Protein AF-A0A8S3WYG0-F1 (afdb_monomer)

Sequence (262 aa):
MPRSKDKVIRPKPSEQNVKSAIKMVIEKRLSIRKAAEEFHVSKSLIGRYVKLNKEKENVEVVYHPLNAVKRVFSDEEEEQLVEYCLKASKLHYGICKDDFLKLAFEYAVILKKTYPSAWDTNKKAGIWPFNDNIFGEDEFLSSYVTDRPYVDANTVTHTRLDMAEIQPNIALPGPSQYANIEQQYDNNQVAIESPAPSISTGTIYTDKNIVMSPEAIRPFPKAPPRKNNTTRNRKGKTRVLTYTPKKEELELLAAKKEKRSK

Structure (mmCIF, N/CA/C/O backbone):
data_AF-A0A8S3WYG0-F1
#
_entry.id   AF-A0A8S3WYG0-F1
#
loop_
_atom_site.group_PDB
_atom_site.id
_atom_site.type_symbol
_atom_site.label_atom_id
_atom_site.label_alt_id
_atom_site.label_comp_id
_atom_site.label_asym_id
_atom_site.label_entity_id
_atom_site.label_seq_id
_atom_site.pdbx_PDB_ins_code
_atom_site.Cartn_x
_atom_site.Cartn_y
_atom_site.Cartn_z
_atom_site.occupancy
_atom_site.B_iso_or_equiv
_atom_site.auth_seq_id
_atom_site.auth_comp_id
_atom_site.auth_asym_id
_atom_site.auth_atom_id
_atom_site.pdbx_PDB_model_num
ATOM 1 N N . MET A 1 1 ? -5.153 -21.551 7.963 1.00 57.41 1 MET A N 1
ATOM 2 C CA . MET A 1 1 ? -6.186 -22.321 8.697 1.00 57.41 1 MET A CA 1
ATOM 3 C C . MET A 1 1 ? -6.964 -21.388 9.625 1.00 57.41 1 MET A C 1
ATOM 5 O O . MET A 1 1 ? -6.321 -20.570 10.279 1.00 57.41 1 MET A O 1
ATOM 9 N N . PRO A 1 2 ? -8.308 -21.451 9.675 1.00 71.62 2 PRO A N 1
ATOM 10 C CA . PRO A 1 2 ? -9.109 -20.643 10.598 1.00 71.62 2 PRO A CA 1
ATOM 11 C C . PRO A 1 2 ? -8.824 -21.044 12.051 1.00 71.62 2 PRO A C 1
ATOM 13 O O . PRO A 1 2 ? -8.773 -22.227 12.368 1.00 71.62 2 PRO A O 1
ATOM 16 N N . ARG A 1 3 ? -8.653 -20.062 12.943 1.00 75.88 3 ARG A N 1
ATOM 17 C CA . ARG A 1 3 ? -8.355 -20.296 14.372 1.00 75.88 3 ARG A CA 1
ATOM 18 C C . ARG A 1 3 ? -9.563 -20.820 15.171 1.00 75.88 3 ARG A C 1
ATOM 20 O O . ARG A 1 3 ? -9.395 -21.263 16.301 1.00 75.88 3 ARG A O 1
ATOM 27 N N . SER A 1 4 ? -10.775 -20.726 14.616 1.00 82.56 4 SER A N 1
ATOM 28 C CA . SER A 1 4 ? -12.006 -21.201 15.260 1.00 82.56 4 SER A CA 1
ATOM 29 C C . SER A 1 4 ? -12.099 -22.725 15.223 1.00 82.56 4 SER A C 1
ATOM 31 O O . SER A 1 4 ? -11.802 -23.325 14.191 1.00 82.56 4 SER A O 1
ATOM 33 N N . LYS A 1 5 ? -12.589 -23.335 16.311 1.00 86.19 5 LYS A N 1
ATOM 34 C CA . LYS A 1 5 ? -12.881 -24.777 16.386 1.00 86.19 5 LYS A CA 1
ATOM 35 C C . LYS A 1 5 ? -13.843 -25.212 15.275 1.00 86.19 5 LYS A C 1
ATOM 37 O O . LYS A 1 5 ? -13.635 -26.247 14.654 1.00 86.19 5 LYS A O 1
ATOM 42 N N . ASP A 1 6 ? -14.798 -24.346 14.953 1.00 88.38 6 ASP A N 1
ATOM 43 C CA . ASP A 1 6 ? -15.823 -24.584 13.931 1.00 88.38 6 ASP A CA 1
ATOM 44 C C . ASP A 1 6 ? -15.341 -24.241 12.511 1.00 88.38 6 ASP A C 1
ATOM 46 O O . ASP A 1 6 ? -16.134 -24.164 11.581 1.00 88.38 6 ASP A O 1
ATOM 50 N N . LYS A 1 7 ? -14.044 -23.940 12.336 1.00 84.00 7 LYS A N 1
ATOM 51 C CA . LYS A 1 7 ? -13.426 -23.480 11.077 1.00 84.00 7 LYS A CA 1
ATOM 52 C C . LYS A 1 7 ? -14.108 -22.263 10.424 1.00 84.00 7 LYS A C 1
ATOM 54 O O . LYS A 1 7 ? -13.791 -21.917 9.291 1.00 84.00 7 LYS A O 1
ATOM 59 N N . VAL A 1 8 ? -14.976 -21.558 11.151 1.00 83.19 8 VAL A N 1
ATOM 60 C CA . VAL A 1 8 ? -15.660 -20.355 10.664 1.00 83.19 8 VAL A CA 1
ATOM 61 C C . VAL A 1 8 ? -14.655 -19.229 10.425 1.00 83.19 8 VAL A C 1
ATOM 63 O O . VAL A 1 8 ? -13.904 -18.834 11.327 1.00 83.19 8 VAL A O 1
ATOM 66 N N . ILE A 1 9 ? -14.677 -18.685 9.210 1.00 80.00 9 ILE A N 1
ATOM 67 C CA . ILE A 1 9 ? -13.952 -17.473 8.832 1.00 80.00 9 ILE A CA 1
ATOM 68 C C . ILE A 1 9 ? -14.871 -16.290 9.128 1.00 80.00 9 ILE A C 1
ATOM 70 O O . ILE A 1 9 ? -15.980 -16.205 8.609 1.00 80.00 9 ILE A O 1
ATOM 74 N N . ARG A 1 10 ? -14.432 -15.381 10.002 1.00 77.75 10 ARG A N 1
ATOM 75 C CA . ARG A 1 10 ? -15.202 -14.167 10.302 1.00 77.75 10 ARG A CA 1
ATOM 76 C C . ARG A 1 10 ? -15.057 -13.200 9.121 1.00 77.75 10 ARG A C 1
ATOM 78 O O . ARG A 1 10 ? -13.914 -12.960 8.723 1.00 77.75 10 ARG A O 1
ATOM 85 N N . PRO A 1 11 ? -16.152 -12.636 8.583 1.00 81.06 11 PRO A N 1
ATOM 86 C CA . PRO A 1 11 ? -16.056 -11.662 7.504 1.00 81.06 11 PRO A CA 1
ATOM 87 C C . PRO A 1 11 ? -15.317 -10.405 7.977 1.00 81.06 11 PRO A C 1
ATOM 89 O O . PRO A 1 11 ? -15.329 -10.061 9.165 1.00 81.06 11 PRO A O 1
ATOM 92 N N . LYS A 1 12 ? -14.664 -9.710 7.041 1.00 80.81 12 LYS A N 1
ATOM 93 C CA . LYS A 1 12 ? -14.049 -8.409 7.321 1.00 80.81 12 LYS A CA 1
ATOM 94 C C . LYS A 1 12 ? -15.169 -7.401 7.639 1.00 80.81 12 LYS A C 1
ATOM 96 O O . LYS A 1 12 ? -16.146 -7.347 6.897 1.00 80.81 12 LYS A O 1
ATOM 101 N N . PRO A 1 13 ? -15.059 -6.611 8.719 1.00 84.81 13 PRO A N 1
ATOM 102 C CA . PRO A 1 13 ? -16.078 -5.622 9.052 1.00 84.81 13 PRO A CA 1
ATOM 103 C C . PRO A 1 13 ? -16.106 -4.492 8.012 1.00 84.81 13 PRO A C 1
ATOM 105 O O . PRO A 1 13 ? -15.050 -4.034 7.572 1.00 84.81 13 PRO A O 1
ATOM 108 N N . SER A 1 14 ? -17.309 -4.035 7.649 1.00 88.81 14 SER A N 1
ATOM 109 C CA . SER A 1 14 ? -17.503 -2.876 6.766 1.00 88.81 14 SER A CA 1
ATOM 110 C C . SER A 1 14 ? -16.978 -1.600 7.426 1.00 88.81 14 SER A C 1
ATOM 112 O O . SER A 1 14 ? -17.308 -1.310 8.578 1.00 88.81 14 SER A O 1
ATOM 114 N N . GLU A 1 15 ? -16.178 -0.819 6.697 1.00 88.19 15 GLU A N 1
ATOM 115 C CA . GLU A 1 15 ? -15.571 0.413 7.216 1.00 88.19 15 GLU A CA 1
ATOM 116 C C . GLU A 1 15 ? -16.628 1.448 7.615 1.00 88.19 15 GLU A C 1
ATOM 118 O O . GLU A 1 15 ? -16.495 2.103 8.649 1.00 88.19 15 GLU A O 1
ATOM 123 N N . GLN A 1 16 ? -17.712 1.544 6.839 1.00 90.25 16 GLN A N 1
ATOM 124 C CA . GLN A 1 16 ? -18.836 2.440 7.116 1.00 90.25 16 GLN A CA 1
ATOM 125 C C . GLN A 1 16 ? -19.547 2.045 8.415 1.00 90.25 16 GLN A C 1
ATOM 127 O O . GLN A 1 16 ? -19.732 2.886 9.293 1.00 90.25 16 GLN A O 1
ATOM 132 N N . ASN A 1 17 ? -19.863 0.756 8.588 1.00 92.00 17 ASN A N 1
ATOM 133 C CA . ASN A 1 17 ? -20.518 0.252 9.800 1.00 92.00 17 ASN A CA 1
ATOM 134 C C . ASN A 1 17 ? -19.653 0.484 11.040 1.00 92.00 17 ASN A C 1
ATOM 136 O O . ASN A 1 17 ? -20.160 0.857 12.095 1.00 92.00 17 ASN A O 1
ATOM 140 N N . VAL A 1 18 ? -18.336 0.306 10.912 1.00 91.56 18 VAL A N 1
ATOM 141 C CA . VAL A 1 18 ? -17.385 0.564 11.996 1.00 91.56 18 VAL A CA 1
ATOM 142 C C . VAL A 1 18 ? -17.375 2.045 12.379 1.00 91.56 18 VAL A C 1
ATOM 144 O O . VAL A 1 18 ? -17.521 2.359 13.562 1.00 91.56 18 VAL A O 1
ATOM 147 N N . LYS A 1 19 ? -17.231 2.953 11.402 1.00 91.62 19 LYS A N 1
ATOM 148 C CA . LYS A 1 19 ? -17.223 4.407 11.638 1.00 91.62 19 LYS A CA 1
ATOM 149 C C . LYS A 1 19 ? -18.529 4.875 12.289 1.00 91.62 19 LYS A C 1
ATOM 151 O O . LYS A 1 19 ? -18.480 5.579 13.297 1.00 91.62 19 LYS A O 1
ATOM 156 N N . SER A 1 20 ? -19.674 4.422 11.777 1.00 91.94 20 SER A N 1
ATOM 157 C CA . SER A 1 20 ? -21.003 4.730 12.323 1.00 91.94 20 SER A CA 1
ATOM 158 C C . SER A 1 20 ? -21.175 4.215 13.753 1.00 91.94 20 SER A C 1
ATOM 160 O O . SER A 1 20 ? -21.590 4.973 14.629 1.00 91.94 20 SER A O 1
ATOM 162 N N . ALA A 1 21 ? -20.781 2.968 14.032 1.00 92.44 21 ALA A N 1
ATOM 163 C CA . ALA A 1 21 ? -20.869 2.388 15.371 1.00 92.44 21 ALA A CA 1
ATOM 164 C C . ALA A 1 21 ? -20.027 3.162 16.397 1.00 92.44 21 ALA A C 1
ATOM 166 O O . ALA A 1 21 ? -20.490 3.443 17.501 1.00 92.44 21 ALA A O 1
ATOM 167 N N . ILE A 1 22 ? -18.794 3.532 16.038 1.00 91.44 22 ILE A N 1
ATOM 168 C CA . ILE A 1 22 ? -17.911 4.318 16.909 1.00 91.44 22 ILE A CA 1
ATOM 169 C C . ILE A 1 22 ? -18.503 5.710 17.150 1.00 91.44 22 ILE A C 1
ATOM 171 O O . ILE A 1 22 ? -18.551 6.143 18.300 1.00 91.44 22 ILE A O 1
ATOM 175 N N . LYS A 1 23 ? -18.995 6.380 16.099 1.00 91.19 23 LYS A N 1
ATOM 176 C CA . LYS A 1 23 ? -19.632 7.700 16.196 1.00 91.19 23 LYS A CA 1
ATOM 177 C C . LYS A 1 23 ? -20.810 7.681 17.174 1.00 91.19 23 LYS A C 1
ATOM 179 O O . LYS A 1 23 ? -20.827 8.462 18.120 1.00 91.19 23 LYS A O 1
ATOM 184 N N . MET A 1 24 ? -21.722 6.719 17.030 1.00 91.38 24 MET A N 1
ATOM 185 C CA . MET A 1 24 ? -22.892 6.569 17.909 1.00 91.38 24 MET A CA 1
ATOM 186 C C . MET A 1 24 ? -22.526 6.299 19.378 1.00 91.38 24 MET A C 1
ATOM 188 O O . MET A 1 24 ? -23.254 6.703 20.288 1.00 91.38 24 MET A O 1
ATOM 192 N N . VAL A 1 25 ? -21.403 5.616 19.626 1.00 91.69 25 VAL A N 1
ATOM 193 C CA . VAL A 1 25 ? -20.901 5.353 20.983 1.00 91.69 25 VAL A CA 1
ATOM 194 C C . VAL A 1 25 ? -20.207 6.581 21.581 1.00 91.69 25 VAL A C 1
ATOM 196 O O . VAL A 1 25 ? -20.384 6.849 22.769 1.00 91.69 25 VAL A O 1
ATOM 199 N N . ILE A 1 26 ? -19.442 7.340 20.788 1.00 88.50 26 ILE A N 1
ATOM 200 C CA . ILE A 1 26 ? -18.797 8.591 21.229 1.00 88.50 26 ILE A CA 1
ATOM 201 C C . ILE A 1 26 ? -19.854 9.647 21.569 1.00 88.50 26 ILE A C 1
ATOM 203 O O . ILE A 1 26 ? -19.776 10.260 22.631 1.00 88.50 26 ILE A O 1
ATOM 207 N N . GLU A 1 27 ? -20.896 9.772 20.743 1.00 87.25 27 GLU A N 1
ATOM 208 C CA . GLU A 1 27 ? -22.067 10.626 20.994 1.00 87.25 27 GLU A CA 1
ATOM 209 C C . GLU A 1 27 ? -22.932 10.150 22.183 1.00 87.25 27 GLU A C 1
ATOM 211 O O . GLU A 1 27 ? -23.972 10.736 22.471 1.00 87.25 27 GLU A O 1
ATOM 216 N N . LYS A 1 28 ? -22.527 9.077 22.883 1.00 83.06 28 LYS A N 1
ATOM 217 C CA . LYS A 1 28 ? -23.218 8.458 24.029 1.00 83.06 28 LYS A CA 1
ATOM 218 C C . LYS A 1 28 ? -24.667 8.027 23.743 1.00 83.06 28 LYS A C 1
ATOM 220 O O . LYS A 1 28 ? -25.426 7.799 24.683 1.00 83.06 28 LYS A O 1
ATOM 225 N N . ARG A 1 29 ? -25.049 7.848 22.471 1.00 84.81 29 ARG A N 1
ATOM 226 C CA . ARG A 1 29 ? -26.395 7.387 22.075 1.00 84.81 29 ARG A CA 1
ATOM 227 C C . ARG A 1 29 ? -26.599 5.893 22.317 1.00 84.81 29 ARG A C 1
ATOM 229 O O . ARG A 1 29 ? -27.697 5.463 22.658 1.00 84.81 29 ARG A O 1
ATOM 236 N N . LEU A 1 30 ? -25.547 5.094 22.131 1.00 88.38 30 LEU A N 1
ATOM 237 C CA . LEU A 1 30 ? -25.583 3.636 22.266 1.00 88.38 30 LEU A CA 1
ATOM 238 C C . LEU A 1 30 ? -24.461 3.130 23.176 1.00 88.38 30 LEU A C 1
ATOM 240 O O . LEU A 1 30 ? -23.362 3.684 23.218 1.00 88.38 30 LEU A O 1
ATOM 244 N N . SER A 1 31 ? -24.717 2.023 23.879 1.00 94.25 31 SER A N 1
ATOM 245 C CA . SER A 1 31 ? -23.659 1.287 24.577 1.00 94.25 31 SER A CA 1
ATOM 246 C C . SER A 1 31 ? -22.796 0.516 23.572 1.00 94.25 31 SER A C 1
ATOM 248 O O . SER A 1 31 ? -23.277 0.113 22.514 1.00 94.25 31 SER A O 1
ATOM 250 N N . ILE A 1 32 ? -21.535 0.227 23.921 1.00 93.94 32 ILE A N 1
ATOM 251 C CA . ILE A 1 32 ? -20.613 -0.534 23.048 1.00 93.94 32 ILE A CA 1
ATOM 252 C C . ILE A 1 32 ? -21.220 -1.884 22.623 1.00 93.94 32 ILE A C 1
ATOM 25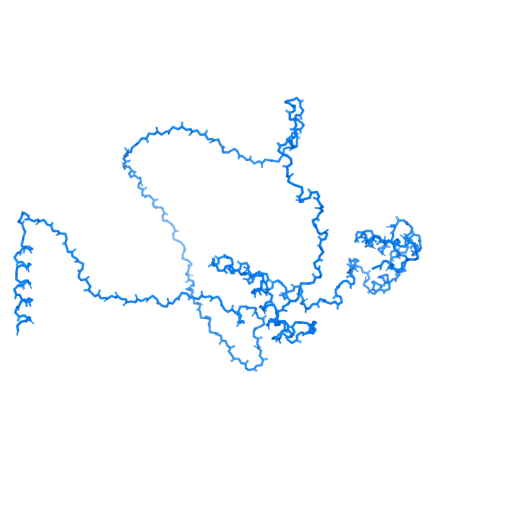4 O O . ILE A 1 32 ? -20.989 -2.341 21.509 1.00 93.94 32 ILE A O 1
ATOM 258 N N . ARG A 1 33 ? -21.987 -2.539 23.509 1.00 94.19 33 ARG A N 1
ATOM 259 C CA . ARG A 1 33 ? -22.639 -3.825 23.208 1.00 94.19 33 ARG A CA 1
ATOM 260 C C . ARG A 1 33 ? -23.812 -3.647 22.245 1.00 94.19 33 ARG A C 1
ATOM 262 O O . ARG A 1 33 ? -23.880 -4.373 21.265 1.00 94.19 33 ARG A O 1
ATOM 269 N N . LYS A 1 34 ? -24.659 -2.640 22.479 1.00 95.44 34 LYS A N 1
ATOM 270 C CA . LYS A 1 34 ? -25.816 -2.357 21.622 1.00 95.44 34 LYS A CA 1
ATOM 271 C C . LYS A 1 34 ? -25.386 -1.941 20.211 1.00 95.44 34 LYS A C 1
ATOM 273 O O . LYS A 1 34 ? -25.895 -2.470 19.237 1.00 95.44 34 LYS A O 1
ATOM 278 N N . ALA A 1 35 ? -24.361 -1.095 20.104 1.00 94.44 35 ALA A N 1
ATOM 279 C CA . ALA A 1 35 ? -23.774 -0.734 18.814 1.00 94.44 35 ALA A CA 1
ATOM 280 C C . ALA A 1 35 ? -23.125 -1.937 18.098 1.00 94.44 35 ALA A C 1
ATOM 282 O O . ALA A 1 35 ? -23.162 -2.026 16.876 1.00 94.44 35 ALA A O 1
ATOM 283 N N . ALA A 1 36 ? -22.533 -2.882 18.837 1.00 95.12 36 ALA A N 1
ATOM 284 C CA . ALA A 1 36 ? -21.969 -4.095 18.242 1.00 95.12 36 ALA A CA 1
ATOM 285 C C . ALA A 1 36 ? -23.044 -4.985 17.595 1.00 95.12 36 ALA A C 1
ATOM 287 O O . ALA A 1 36 ? -22.807 -5.554 16.530 1.00 95.12 36 ALA A O 1
ATOM 288 N N . GLU A 1 37 ? -24.209 -5.088 18.234 1.00 94.50 37 GLU A N 1
ATOM 289 C CA . GLU A 1 37 ? -25.359 -5.837 17.725 1.00 94.50 37 GLU A CA 1
ATOM 290 C C . GLU A 1 37 ? -25.985 -5.145 16.510 1.00 94.50 37 GLU A C 1
ATOM 292 O O . GLU A 1 37 ? -26.172 -5.789 15.484 1.00 94.50 37 GLU A O 1
ATOM 297 N N . GLU A 1 38 ? -26.221 -3.834 16.597 1.00 94.56 38 GLU A N 1
ATOM 298 C CA . GLU A 1 38 ? -26.921 -3.046 15.572 1.00 94.56 38 GLU A CA 1
ATOM 299 C C . GLU A 1 38 ? -26.119 -2.891 14.271 1.00 94.56 38 GLU A C 1
ATOM 301 O O . GLU A 1 38 ? -26.672 -2.987 13.181 1.00 94.56 38 GLU A O 1
ATOM 306 N N . PHE A 1 39 ? -24.798 -2.710 14.368 1.00 92.88 39 PHE A N 1
ATOM 307 C CA . PHE A 1 39 ? -23.926 -2.545 13.198 1.00 92.88 39 PHE A CA 1
ATOM 308 C C . PHE A 1 39 ? -23.225 -3.844 12.763 1.00 92.88 39 PHE A C 1
ATOM 310 O O . PHE A 1 39 ? -22.441 -3.828 11.809 1.00 92.88 39 PHE A O 1
ATOM 317 N N . HIS A 1 40 ? -23.475 -4.961 13.459 1.00 90.81 40 HIS A N 1
ATOM 318 C CA . HIS A 1 40 ? -22.820 -6.261 13.252 1.00 90.81 40 HIS A CA 1
ATOM 319 C C . HIS A 1 40 ? -21.281 -6.194 13.254 1.00 90.81 40 HIS A C 1
ATOM 321 O O . HIS A 1 40 ? -20.590 -6.876 12.494 1.00 90.81 40 HIS A O 1
ATOM 327 N N . VAL A 1 41 ? -20.715 -5.369 14.138 1.00 91.12 41 VAL A N 1
ATOM 328 C CA . VAL A 1 41 ? -19.265 -5.198 14.305 1.00 91.12 41 VAL A CA 1
ATOM 329 C C . VAL A 1 41 ? -18.845 -5.754 1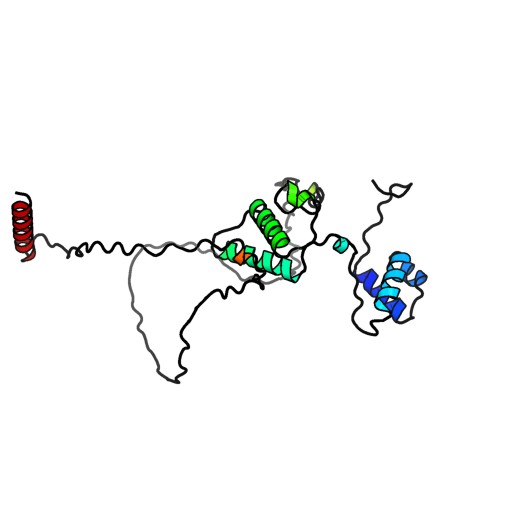5.659 1.00 91.12 41 VAL A C 1
ATOM 331 O O . VAL A 1 41 ? -19.519 -5.573 16.666 1.00 91.12 41 VAL A O 1
ATOM 334 N N . SER A 1 42 ? -17.685 -6.412 15.728 1.00 90.31 42 SER A N 1
ATOM 335 C CA . SER A 1 42 ? -17.216 -6.969 17.000 1.00 90.31 42 SER A CA 1
ATOM 336 C C . SER A 1 42 ? -17.063 -5.889 18.087 1.00 90.31 42 SER A C 1
ATOM 338 O O . SER A 1 42 ? -16.388 -4.874 17.892 1.00 90.31 42 SER A O 1
ATOM 340 N N . LYS A 1 43 ? -17.615 -6.159 19.275 1.00 93.31 43 LYS A N 1
ATOM 341 C CA . LYS A 1 43 ? -17.516 -5.306 20.473 1.00 93.31 43 LYS A CA 1
ATOM 342 C C . LYS A 1 43 ? -16.077 -4.865 20.774 1.00 93.31 43 LYS A C 1
ATOM 344 O O . LYS A 1 43 ? -15.840 -3.712 21.129 1.00 93.31 43 LYS A O 1
ATOM 349 N N . SER A 1 44 ? -15.115 -5.781 20.638 1.00 91.88 44 SER A N 1
ATOM 350 C CA . SER A 1 44 ? -13.696 -5.519 20.912 1.00 91.88 44 SER A CA 1
ATOM 351 C C . SER A 1 44 ? -13.100 -4.481 19.961 1.00 91.88 44 SER A C 1
ATOM 353 O O . SER A 1 44 ? -12.292 -3.657 20.386 1.00 91.88 44 SER A O 1
ATOM 355 N N . LEU A 1 45 ? -13.517 -4.494 18.691 1.00 89.94 45 LEU A N 1
ATOM 356 C CA . LEU A 1 45 ? -13.074 -3.519 17.700 1.00 89.94 45 LEU A CA 1
ATOM 357 C C . LEU A 1 45 ? -13.623 -2.131 18.035 1.00 89.94 45 LEU A C 1
ATOM 359 O O . LEU A 1 45 ? -12.837 -1.196 18.157 1.00 89.94 45 LEU A O 1
ATOM 363 N N . ILE A 1 46 ? -14.931 -2.009 18.282 1.00 91.81 46 ILE A N 1
ATOM 364 C CA . ILE A 1 46 ? -15.554 -0.729 18.661 1.00 91.81 46 ILE A CA 1
ATOM 365 C C . ILE A 1 46 ? -14.882 -0.166 19.919 1.00 91.81 46 ILE A C 1
ATOM 367 O O . ILE A 1 46 ? -14.430 0.973 19.915 1.00 91.81 46 ILE A O 1
ATOM 371 N N . GLY A 1 47 ? -14.725 -0.975 20.973 1.00 91.69 47 GLY A N 1
ATOM 372 C CA . GLY A 1 47 ? -14.097 -0.533 22.223 1.00 91.69 47 GLY A CA 1
ATOM 373 C C . GLY A 1 47 ? -12.661 -0.029 22.045 1.00 91.69 47 GLY A C 1
ATOM 374 O O . GLY A 1 47 ? -12.278 0.970 22.654 1.00 91.69 47 GLY A O 1
ATOM 375 N N . ARG A 1 48 ? -11.875 -0.670 21.169 1.00 89.50 48 ARG A N 1
ATOM 376 C CA . ARG A 1 48 ? -10.519 -0.219 20.834 1.00 89.50 48 ARG A CA 1
ATOM 377 C C . ARG A 1 48 ? -10.526 1.162 20.176 1.00 89.50 48 ARG A C 1
ATOM 379 O O . ARG A 1 48 ? -9.777 2.030 20.615 1.00 89.50 48 ARG A O 1
ATOM 386 N N . TYR A 1 49 ? -11.340 1.370 19.140 1.00 89.06 49 TYR A N 1
ATOM 387 C CA . TYR A 1 49 ? -11.348 2.641 18.405 1.00 89.06 49 TYR A CA 1
ATOM 388 C C . TYR A 1 49 ? -12.058 3.765 19.154 1.00 89.06 49 TYR A C 1
ATOM 390 O O . TYR A 1 49 ? -11.647 4.910 19.015 1.00 89.06 49 TYR A O 1
ATOM 398 N N . VAL A 1 50 ? -13.047 3.461 19.994 1.00 90.25 50 VAL A N 1
ATOM 399 C CA . VAL A 1 50 ? -13.632 4.444 20.915 1.00 90.25 50 VAL A CA 1
ATOM 400 C C . VAL A 1 50 ? -12.565 4.952 21.881 1.00 90.25 50 VAL A C 1
ATOM 402 O O . VAL A 1 50 ? -12.479 6.152 22.091 1.00 90.25 50 VAL A O 1
ATOM 405 N N . LYS A 1 51 ? -11.698 4.076 22.414 1.00 88.94 51 LYS A N 1
ATOM 406 C CA . LYS A 1 51 ? -10.570 4.500 23.260 1.00 88.94 51 LYS A CA 1
ATOM 407 C C . LYS A 1 51 ? -9.583 5.398 22.502 1.00 88.94 51 LYS A C 1
ATOM 409 O O . LYS A 1 51 ? -9.148 6.393 23.060 1.00 88.94 51 LYS A O 1
ATOM 414 N N . LEU A 1 52 ? -9.257 5.060 21.250 1.00 83.38 52 LEU A N 1
ATOM 415 C CA . LEU A 1 52 ? -8.315 5.820 20.411 1.00 83.38 52 LEU A CA 1
ATOM 416 C C . LEU A 1 52 ? -8.862 7.173 19.931 1.00 83.38 52 LEU A C 1
ATOM 418 O O . LEU A 1 52 ? -8.089 8.103 19.733 1.00 83.38 52 LEU A O 1
ATOM 422 N N . ASN A 1 53 ? -10.174 7.283 19.717 1.00 82.38 53 ASN A N 1
ATOM 423 C CA . ASN A 1 53 ? -10.815 8.506 19.224 1.00 82.38 53 ASN A CA 1
ATOM 424 C C . ASN A 1 53 ? -11.417 9.365 20.351 1.00 82.38 53 ASN A C 1
ATOM 426 O O . ASN A 1 53 ? -11.946 10.432 20.073 1.00 82.38 53 ASN A O 1
ATOM 430 N N . LYS A 1 54 ? -11.322 8.941 21.619 1.00 79.56 54 LYS A N 1
ATOM 431 C CA . LYS A 1 54 ? -11.912 9.660 22.762 1.00 79.56 54 LYS A CA 1
ATOM 432 C C . LYS A 1 54 ? -11.329 11.062 22.974 1.00 79.56 54 LYS A C 1
ATOM 434 O O . LYS A 1 54 ? -12.014 11.918 23.514 1.00 79.56 54 LYS A O 1
ATOM 439 N N . GLU A 1 55 ? -10.079 11.270 22.567 1.00 73.50 55 GLU A N 1
ATOM 440 C CA . GLU A 1 55 ? -9.348 12.540 22.703 1.00 73.50 55 GLU A CA 1
ATOM 441 C C . GLU A 1 55 ? -9.539 13.472 21.492 1.00 73.50 55 GLU A C 1
ATOM 443 O O . GLU A 1 55 ? -9.235 14.658 21.564 1.00 73.50 55 GLU A O 1
ATOM 448 N N . LYS A 1 56 ? -10.057 12.959 20.368 1.00 67.69 56 LYS A N 1
ATOM 449 C CA . LYS A 1 56 ? -10.289 13.727 19.137 1.00 67.69 56 LYS A CA 1
ATOM 450 C C . LYS A 1 56 ? -11.739 14.199 19.122 1.00 67.69 56 LYS A C 1
ATOM 452 O O . LYS A 1 56 ? -12.599 13.575 18.514 1.00 67.69 56 LYS A O 1
ATOM 457 N N . GLU A 1 57 ? -12.011 15.275 19.849 1.00 57.41 57 GLU A N 1
ATOM 458 C CA . GLU A 1 57 ? -13.356 15.620 20.330 1.00 57.41 57 GLU A CA 1
ATOM 459 C C . GLU A 1 57 ? -14.403 15.967 19.250 1.00 57.41 57 GLU A C 1
ATOM 461 O O . GLU A 1 57 ? -15.583 16.021 19.572 1.00 57.41 57 GLU A O 1
ATOM 466 N N . ASN A 1 58 ? -14.051 16.147 17.971 1.00 58.06 58 ASN A N 1
ATOM 467 C CA . ASN A 1 58 ? -15.066 16.387 16.924 1.00 58.06 58 ASN A CA 1
ATOM 468 C C . ASN A 1 58 ? -14.632 16.100 15.478 1.00 58.06 58 ASN A C 1
ATOM 470 O O . ASN A 1 58 ? -15.343 16.435 14.533 1.00 58.06 58 ASN A O 1
ATOM 474 N N . VAL A 1 59 ? -13.464 15.492 15.276 1.00 63.03 59 VAL A N 1
ATOM 475 C CA . VAL A 1 59 ? -12.909 15.304 13.933 1.00 63.03 59 VAL A CA 1
ATOM 476 C C . VAL A 1 59 ? -13.172 13.870 13.503 1.00 63.03 59 VAL A C 1
ATOM 478 O O . VAL A 1 59 ? -12.729 12.941 14.170 1.00 63.03 59 VAL A O 1
ATOM 481 N N . GLU A 1 60 ? -13.963 13.739 12.438 1.00 71.00 60 GLU A N 1
ATOM 482 C CA . GLU A 1 60 ? -14.197 12.559 11.600 1.00 71.00 60 GLU A CA 1
ATOM 483 C C . GLU A 1 60 ? -13.589 11.242 12.114 1.00 71.00 60 GLU A C 1
ATOM 485 O O . GLU A 1 60 ? -12.373 11.060 12.125 1.00 71.00 60 GLU A O 1
ATOM 490 N N . VAL A 1 61 ? -14.445 10.296 12.525 1.00 73.25 61 VAL A N 1
ATOM 491 C CA . VAL A 1 61 ? -14.010 9.014 13.099 1.00 73.25 61 VAL A CA 1
ATOM 492 C C . VAL A 1 61 ? -13.027 8.306 12.170 1.00 73.25 61 VAL A C 1
ATOM 494 O O . VAL A 1 61 ? -13.386 7.787 11.106 1.00 73.25 61 VAL A O 1
ATOM 497 N N . VAL A 1 62 ? -11.784 8.213 12.631 1.00 74.56 62 VAL A N 1
ATOM 498 C CA . VAL A 1 62 ? -10.710 7.581 11.881 1.00 74.56 62 VAL A CA 1
ATOM 499 C C . VAL A 1 62 ? -10.692 6.082 12.186 1.00 74.56 62 VAL A C 1
ATOM 501 O O . VAL A 1 62 ? -10.368 5.650 13.298 1.00 74.56 62 VAL A O 1
ATOM 504 N N . TYR A 1 63 ? -11.032 5.276 11.178 1.00 79.56 63 TYR A N 1
ATOM 505 C CA . TYR A 1 63 ? -10.860 3.824 11.183 1.00 79.56 63 TYR A CA 1
ATOM 506 C C . TYR A 1 63 ? -9.779 3.435 10.175 1.00 79.56 63 TYR A C 1
ATOM 508 O O . TYR A 1 63 ? -9.965 3.586 8.973 1.00 79.56 63 TYR A O 1
ATOM 516 N N . HIS A 1 64 ? -8.665 2.903 10.675 1.00 72.31 64 HIS A N 1
ATOM 517 C CA . HIS A 1 64 ? -7.616 2.310 9.848 1.00 72.31 64 HIS A CA 1
ATOM 518 C C . HIS A 1 64 ? -7.520 0.818 10.168 1.00 72.31 64 HIS A C 1
ATOM 520 O O . HIS A 1 64 ? -7.101 0.493 11.285 1.00 72.31 64 HIS A O 1
ATOM 526 N N . PRO A 1 65 ? -7.901 -0.107 9.269 1.00 68.31 65 PRO A N 1
ATOM 527 C CA . PRO A 1 65 ? -7.686 -1.530 9.501 1.00 68.31 65 PRO A CA 1
ATOM 528 C C . PRO A 1 65 ? -6.189 -1.785 9.729 1.00 68.31 65 PRO A C 1
ATOM 530 O O . PRO A 1 65 ? -5.338 -1.258 9.018 1.00 68.31 65 PRO A O 1
ATOM 533 N N . LEU A 1 66 ? -5.847 -2.603 10.728 1.00 61.88 66 LEU A N 1
ATOM 534 C CA . LEU A 1 66 ? -4.466 -2.817 11.213 1.00 61.88 66 LEU A CA 1
ATOM 535 C C . LEU A 1 66 ? -3.562 -3.597 10.251 1.00 61.88 66 LEU A C 1
ATOM 537 O O . LEU A 1 66 ? -2.536 -4.149 10.639 1.00 61.88 66 LEU A O 1
ATOM 541 N N . ASN A 1 67 ? -3.929 -3.622 8.983 1.00 60.47 67 ASN A N 1
ATOM 542 C CA . ASN A 1 67 ? -3.144 -4.200 7.912 1.00 60.47 67 ASN A CA 1
ATOM 543 C C . ASN A 1 67 ? -1.896 -3.337 7.629 1.00 60.47 67 ASN A C 1
ATOM 545 O O . ASN A 1 67 ? -0.943 -3.824 7.033 1.00 60.47 67 ASN A O 1
ATOM 549 N N . ALA A 1 68 ? -1.870 -2.094 8.128 1.00 62.22 68 ALA A N 1
ATOM 550 C CA . ALA A 1 68 ? -0.766 -1.145 7.992 1.00 62.22 68 ALA A CA 1
ATOM 551 C C . ALA A 1 68 ? 0.498 -1.489 8.811 1.00 62.22 68 ALA A C 1
ATOM 553 O O . ALA A 1 68 ? 1.526 -0.850 8.629 1.00 62.22 68 ALA A O 1
ATOM 554 N N . VAL A 1 69 ? 0.469 -2.496 9.698 1.00 66.19 69 VAL A N 1
ATOM 555 C CA . VAL A 1 69 ? 1.614 -2.825 10.581 1.00 66.19 69 VAL A CA 1
ATOM 556 C C . VAL A 1 69 ? 2.869 -3.246 9.802 1.00 66.19 69 VAL A C 1
ATOM 558 O O . VAL A 1 69 ? 3.975 -3.124 10.318 1.00 66.19 69 VAL A O 1
ATOM 561 N N . LYS A 1 70 ? 2.720 -3.732 8.565 1.00 73.75 70 LYS A N 1
ATOM 562 C CA . LYS A 1 70 ? 3.848 -4.100 7.691 1.00 73.75 70 LYS A CA 1
ATOM 563 C C . LYS A 1 70 ? 3.979 -3.186 6.467 1.00 73.75 70 LYS A C 1
ATOM 565 O O . LYS A 1 70 ? 4.582 -3.593 5.476 1.00 73.75 70 LYS A O 1
ATOM 570 N N . ARG A 1 71 ? 3.393 -1.985 6.515 1.00 83.62 71 ARG A N 1
ATOM 571 C CA . ARG A 1 71 ? 3.532 -0.992 5.446 1.00 83.62 71 ARG A CA 1
ATOM 572 C C . ARG A 1 71 ? 4.964 -0.448 5.462 1.00 83.62 71 ARG A C 1
ATOM 574 O O . ARG A 1 71 ? 5.418 0.023 6.501 1.00 83.62 71 ARG A O 1
ATOM 581 N N . VAL A 1 72 ? 5.670 -0.571 4.337 1.00 88.50 72 VAL A N 1
ATOM 582 C CA . VAL A 1 72 ? 7.078 -0.145 4.208 1.00 88.50 72 VAL A CA 1
ATOM 583 C C . VAL A 1 72 ? 7.172 1.341 3.860 1.00 88.50 72 VAL A C 1
ATOM 585 O O . VAL A 1 72 ? 8.008 2.046 4.423 1.00 88.50 72 VAL A O 1
ATOM 588 N N . PHE A 1 73 ? 6.292 1.815 2.977 1.00 90.00 73 PHE A N 1
ATOM 589 C CA . PHE A 1 73 ? 6.280 3.191 2.487 1.00 90.00 73 PHE A CA 1
ATOM 590 C C . PHE A 1 73 ? 5.139 4.016 3.100 1.00 90.00 73 PHE A C 1
ATOM 592 O O . PHE A 1 73 ? 4.109 3.489 3.527 1.00 90.00 73 PHE A O 1
ATOM 599 N N . SER A 1 74 ? 5.334 5.327 3.199 1.00 89.69 74 SER A N 1
ATOM 600 C CA . SER A 1 74 ? 4.243 6.280 3.435 1.00 89.69 74 SER A CA 1
ATOM 601 C C . SER A 1 74 ? 3.395 6.450 2.173 1.00 89.69 74 SER A C 1
ATOM 603 O O . SER A 1 74 ? 3.860 6.153 1.078 1.00 89.69 74 SER A O 1
ATOM 605 N N . ASP A 1 75 ? 2.186 6.988 2.311 1.00 87.12 75 ASP A N 1
ATOM 606 C CA . ASP A 1 75 ? 1.305 7.250 1.165 1.00 87.12 75 ASP A CA 1
ATOM 607 C C . ASP A 1 75 ? 1.973 8.217 0.161 1.00 87.12 75 ASP A C 1
ATOM 609 O O . ASP A 1 75 ? 1.953 7.979 -1.041 1.00 87.12 75 ASP A O 1
ATOM 613 N N . GLU A 1 76 ? 2.689 9.229 0.664 1.00 90.62 76 GLU A N 1
ATOM 614 C CA . GLU A 1 76 ? 3.485 10.169 -0.146 1.00 90.62 76 GLU A CA 1
ATOM 615 C C . GLU A 1 76 ? 4.650 9.485 -0.891 1.00 90.62 76 GLU A C 1
ATOM 617 O O . GLU A 1 76 ? 4.986 9.836 -2.018 1.00 90.62 76 GLU A O 1
ATOM 622 N N . GLU A 1 77 ? 5.286 8.492 -0.266 1.00 90.69 77 GLU A N 1
ATOM 623 C CA . GLU A 1 77 ? 6.420 7.754 -0.842 1.00 90.69 77 GLU A CA 1
ATOM 624 C C . GLU A 1 77 ? 5.940 6.789 -1.941 1.00 90.69 77 GLU A C 1
ATOM 626 O O . GLU A 1 77 ? 6.589 6.635 -2.979 1.00 90.69 77 GLU A O 1
ATOM 631 N N . GLU A 1 78 ? 4.778 6.162 -1.738 1.00 91.62 78 GLU A N 1
ATOM 632 C CA . GLU A 1 78 ? 4.106 5.360 -2.762 1.00 91.62 78 GLU A CA 1
ATOM 633 C C . GLU A 1 78 ? 3.664 6.233 -3.939 1.00 91.62 78 GLU A C 1
ATOM 635 O O . GLU A 1 78 ? 3.860 5.845 -5.093 1.00 91.62 78 GLU A O 1
ATOM 640 N N . GLU A 1 79 ? 3.154 7.437 -3.671 1.00 91.69 79 GLU A N 1
ATOM 641 C CA . GLU A 1 79 ? 2.783 8.400 -4.706 1.00 91.69 79 GLU A CA 1
ATOM 642 C C . GLU A 1 79 ? 3.984 8.783 -5.583 1.00 91.69 79 GLU A C 1
ATOM 644 O O . GLU A 1 79 ? 3.864 8.785 -6.806 1.00 91.69 79 GLU A O 1
ATOM 649 N N . GLN A 1 80 ? 5.174 8.979 -5.006 1.00 92.19 80 GLN A N 1
ATOM 650 C CA . GLN A 1 80 ? 6.395 9.235 -5.784 1.00 92.19 80 GLN A CA 1
ATOM 651 C C . GLN A 1 80 ? 6.803 8.054 -6.678 1.00 92.19 80 GLN A C 1
ATOM 653 O O . GLN A 1 80 ? 7.245 8.249 -7.815 1.00 92.19 80 GLN A O 1
ATOM 658 N N . LEU A 1 81 ? 6.665 6.818 -6.189 1.00 92.38 81 LEU A N 1
ATOM 659 C CA . LEU A 1 81 ? 6.919 5.613 -6.987 1.00 92.38 81 LEU A CA 1
ATOM 660 C C . LEU A 1 81 ? 5.909 5.482 -8.139 1.00 92.38 81 LEU A C 1
ATOM 662 O O . LEU A 1 81 ? 6.285 5.106 -9.253 1.00 92.38 81 LEU A O 1
ATOM 666 N N . VAL A 1 82 ? 4.641 5.825 -7.898 1.00 92.06 82 VAL A N 1
ATOM 667 C CA . VAL A 1 82 ? 3.585 5.850 -8.921 1.00 92.06 82 VAL A CA 1
ATOM 668 C C . VAL A 1 82 ? 3.845 6.950 -9.948 1.00 92.06 82 VAL A C 1
ATOM 670 O O . VAL A 1 82 ? 3.778 6.691 -11.152 1.00 92.06 82 VAL A O 1
ATOM 673 N N . GLU A 1 83 ? 4.197 8.155 -9.504 1.00 93.38 83 GLU A N 1
ATOM 674 C CA . GLU A 1 83 ? 4.532 9.277 -10.380 1.00 93.38 83 GLU A CA 1
ATOM 675 C C . GLU A 1 83 ? 5.699 8.914 -11.305 1.00 93.38 83 GLU A C 1
ATOM 677 O O . GLU A 1 83 ? 5.637 9.153 -12.515 1.00 93.38 83 GLU A O 1
ATOM 682 N N . TYR A 1 84 ? 6.730 8.260 -10.762 1.00 93.12 84 TYR A N 1
ATOM 683 C CA . TYR A 1 84 ? 7.856 7.752 -11.537 1.00 93.12 84 TYR A CA 1
ATOM 684 C C . TYR A 1 84 ? 7.395 6.780 -12.635 1.00 93.12 84 TYR A C 1
ATOM 686 O O . TYR A 1 84 ? 7.769 6.948 -13.797 1.00 93.12 84 TYR A O 1
ATOM 694 N N . CYS A 1 85 ? 6.524 5.821 -12.313 1.00 91.38 85 CYS A N 1
ATOM 695 C CA . CYS A 1 85 ? 5.960 4.888 -13.294 1.00 91.38 85 CYS A CA 1
ATOM 696 C C . CYS A 1 85 ? 5.160 5.587 -14.400 1.00 91.38 85 CYS A C 1
ATOM 698 O O . CYS A 1 85 ? 5.336 5.287 -15.585 1.00 91.38 85 CYS A O 1
ATOM 700 N N . LEU A 1 86 ? 4.310 6.548 -14.036 1.00 91.25 86 LEU A N 1
ATOM 701 C CA . LEU A 1 86 ? 3.519 7.317 -14.997 1.00 91.25 86 LEU A CA 1
ATOM 702 C C . LEU A 1 86 ? 4.414 8.155 -15.916 1.00 91.25 86 LEU A C 1
ATOM 704 O O . LEU A 1 86 ? 4.192 8.203 -17.128 1.00 91.25 86 LEU A O 1
ATOM 708 N N . LYS A 1 87 ? 5.451 8.789 -15.361 1.00 91.94 87 LYS A N 1
ATOM 709 C CA . LYS A 1 87 ? 6.440 9.564 -16.118 1.00 91.94 87 LYS A CA 1
ATOM 710 C C . LYS A 1 87 ? 7.205 8.672 -17.100 1.00 91.94 87 LYS A C 1
ATOM 712 O O . LYS A 1 87 ? 7.311 9.022 -18.273 1.00 91.94 87 LYS A O 1
ATOM 717 N N . ALA A 1 88 ? 7.632 7.487 -16.665 1.00 90.62 88 ALA A N 1
ATOM 718 C CA . ALA A 1 88 ? 8.288 6.488 -17.509 1.00 90.62 88 ALA A CA 1
ATOM 719 C C . ALA A 1 88 ? 7.415 6.077 -18.707 1.00 90.62 88 ALA A C 1
ATOM 721 O O . ALA A 1 88 ? 7.866 6.073 -19.855 1.00 90.62 88 ALA A O 1
ATOM 722 N N . SER A 1 89 ? 6.130 5.810 -18.447 1.00 91.19 89 SER A N 1
ATOM 723 C CA . SER A 1 89 ? 5.156 5.459 -19.482 1.00 91.19 89 SER A CA 1
ATOM 724 C C . SER A 1 89 ? 4.968 6.582 -20.503 1.00 91.19 89 SER A C 1
ATOM 726 O O . SER A 1 89 ? 4.927 6.313 -21.702 1.00 91.19 89 SER A O 1
ATOM 728 N N . LYS A 1 90 ? 4.889 7.842 -20.053 1.00 91.00 90 LYS A N 1
ATOM 729 C CA . LYS A 1 90 ? 4.781 9.015 -20.941 1.00 91.00 90 LYS A CA 1
ATOM 730 C C . LYS A 1 90 ? 6.021 9.205 -21.820 1.00 91.00 90 LYS A C 1
ATOM 732 O O . LYS A 1 90 ? 5.905 9.716 -22.926 1.00 91.00 90 LYS A O 1
ATOM 737 N N . LEU A 1 91 ? 7.190 8.775 -21.349 1.00 89.62 91 LEU A N 1
ATOM 738 C CA . LEU A 1 91 ? 8.453 8.816 -22.093 1.00 89.62 91 LEU A CA 1
ATOM 739 C C . LEU A 1 91 ? 8.641 7.619 -23.043 1.00 89.62 91 LEU A C 1
ATOM 741 O O . LEU A 1 91 ? 9.720 7.464 -23.611 1.00 89.62 91 LEU A O 1
ATOM 745 N N . HIS A 1 92 ? 7.623 6.762 -23.206 1.00 82.44 92 HIS A N 1
ATOM 746 C CA . HIS A 1 92 ? 7.706 5.494 -23.943 1.00 82.44 92 HIS A CA 1
ATOM 747 C C . HIS A 1 92 ? 8.815 4.555 -23.433 1.00 82.44 92 HIS A C 1
ATOM 749 O O . HIS A 1 92 ? 9.295 3.685 -24.158 1.00 82.44 92 HIS A O 1
ATOM 755 N N . TYR A 1 93 ? 9.198 4.709 -22.164 1.00 82.31 93 TYR A N 1
ATOM 756 C CA . TYR A 1 93 ? 10.159 3.871 -21.458 1.00 82.31 93 TYR A CA 1
ATOM 757 C C . TYR A 1 93 ? 9.423 3.193 -20.299 1.00 82.31 93 TYR A C 1
ATOM 759 O O . TYR A 1 93 ? 9.618 3.522 -19.133 1.00 82.31 93 TYR A O 1
ATOM 767 N N . GLY A 1 94 ? 8.469 2.318 -20.635 1.00 82.12 94 GLY A N 1
ATOM 768 C CA . GLY A 1 94 ? 7.677 1.594 -19.640 1.00 82.12 94 GLY A CA 1
ATOM 769 C C . GLY A 1 94 ? 8.563 0.781 -18.691 1.00 82.12 94 GLY A C 1
ATOM 770 O O . GLY A 1 94 ? 9.634 0.312 -19.073 1.00 82.12 94 GLY A O 1
ATOM 771 N N . ILE A 1 95 ? 8.115 0.606 -17.448 1.00 87.31 95 ILE A N 1
ATOM 772 C CA . ILE A 1 95 ? 8.850 -0.147 -16.426 1.00 87.31 95 ILE A CA 1
ATOM 773 C C . ILE A 1 95 ? 8.173 -1.498 -16.223 1.00 87.31 95 ILE A C 1
ATOM 775 O O . ILE A 1 95 ? 6.969 -1.574 -15.986 1.00 87.31 95 ILE A O 1
ATOM 779 N N . CYS A 1 96 ? 8.956 -2.573 -16.300 1.00 88.56 96 CYS A N 1
ATOM 780 C CA . CYS A 1 96 ? 8.473 -3.909 -15.976 1.00 88.56 96 CYS A CA 1
ATOM 781 C C . CYS A 1 96 ? 8.270 -4.058 -14.461 1.00 88.56 96 CYS A C 1
ATOM 783 O O . CYS A 1 96 ? 9.006 -3.475 -13.665 1.00 88.56 96 CYS A O 1
ATOM 785 N N . LYS A 1 97 ? 7.325 -4.907 -14.045 1.00 87.81 97 LYS A N 1
ATOM 786 C CA . LYS A 1 97 ? 7.061 -5.214 -12.631 1.00 87.81 97 LYS A CA 1
ATOM 787 C C . LYS A 1 97 ? 8.334 -5.572 -11.861 1.00 87.81 97 LYS A C 1
ATOM 789 O O . LYS A 1 97 ? 8.558 -5.037 -10.783 1.00 87.81 97 LYS A O 1
ATOM 794 N N . ASP A 1 98 ? 9.186 -6.437 -12.409 1.00 88.44 98 ASP A N 1
ATOM 795 C CA . ASP A 1 98 ? 10.434 -6.824 -11.738 1.00 88.44 98 ASP A CA 1
ATOM 796 C C . ASP A 1 98 ? 11.405 -5.648 -11.570 1.00 88.44 98 ASP A C 1
ATOM 798 O O . ASP A 1 98 ? 12.078 -5.545 -10.546 1.00 88.44 98 ASP A O 1
ATOM 802 N N . ASP A 1 99 ? 11.467 -4.746 -12.549 1.00 90.00 99 ASP A N 1
ATOM 803 C CA . ASP A 1 99 ? 12.298 -3.545 -12.478 1.00 90.00 99 ASP A CA 1
ATOM 804 C C . ASP A 1 99 ? 11.760 -2.528 -11.476 1.00 90.00 99 ASP A C 1
ATOM 806 O O . ASP A 1 99 ? 12.544 -1.901 -10.762 1.00 90.00 99 ASP A O 1
ATOM 810 N N . PHE A 1 100 ? 10.438 -2.406 -11.381 1.00 92.19 100 PHE A N 1
ATOM 811 C CA . PHE A 1 100 ? 9.780 -1.595 -10.366 1.00 92.19 100 PHE A CA 1
ATOM 812 C C . PHE A 1 100 ? 10.037 -2.133 -8.954 1.00 92.19 100 PHE A C 1
ATOM 814 O O . PHE A 1 100 ? 10.351 -1.367 -8.049 1.00 92.19 100 PHE A O 1
ATOM 821 N N . LEU A 1 101 ? 9.980 -3.454 -8.754 1.00 92.31 101 LEU A N 1
ATOM 822 C CA . LEU A 1 101 ? 10.267 -4.060 -7.449 1.00 92.31 101 LEU A CA 1
ATOM 823 C C . LEU A 1 101 ? 11.728 -3.854 -7.022 1.00 92.31 101 LEU A C 1
ATOM 825 O O . LEU A 1 101 ? 11.991 -3.667 -5.834 1.00 92.31 101 LEU A O 1
ATOM 829 N N . LYS A 1 102 ? 12.679 -3.864 -7.965 1.00 92.69 102 LYS A N 1
ATOM 830 C CA . LYS A 1 102 ? 14.082 -3.504 -7.689 1.00 92.69 102 LYS A CA 1
ATOM 831 C C . LYS A 1 102 ? 14.212 -2.031 -7.305 1.00 92.69 102 LYS A C 1
ATOM 833 O O . LYS A 1 102 ? 14.822 -1.733 -6.286 1.00 92.69 102 LYS A O 1
ATOM 838 N N . LEU A 1 103 ? 13.570 -1.137 -8.061 1.00 92.56 103 LEU A N 1
ATOM 839 C CA . LEU A 1 103 ? 13.541 0.297 -7.763 1.00 92.56 103 LEU A CA 1
ATOM 840 C C . LEU A 1 103 ? 12.972 0.570 -6.365 1.00 92.56 103 LEU A C 1
ATOM 842 O O . LEU A 1 103 ? 13.552 1.336 -5.608 1.00 92.56 103 LEU A O 1
ATOM 846 N N . ALA A 1 104 ? 11.865 -0.081 -6.003 1.00 93.25 104 ALA A N 1
ATOM 847 C CA . ALA A 1 104 ? 11.260 0.055 -4.683 1.00 93.25 104 ALA A CA 1
ATOM 848 C C . ALA A 1 104 ? 12.215 -0.414 -3.572 1.00 93.25 104 ALA A C 1
ATOM 850 O O . ALA A 1 104 ? 12.338 0.251 -2.548 1.00 93.25 104 ALA A O 1
ATOM 851 N N . PHE A 1 105 ? 12.936 -1.521 -3.770 1.00 93.88 105 PHE A N 1
ATOM 852 C CA . PHE A 1 105 ? 13.959 -1.960 -2.818 1.00 93.88 105 PHE A CA 1
ATOM 853 C C . PHE A 1 105 ? 15.078 -0.921 -2.659 1.00 93.88 105 PHE A C 1
ATOM 855 O O . PHE A 1 105 ? 15.372 -0.516 -1.537 1.00 93.88 105 PHE A O 1
ATOM 862 N N . GLU A 1 106 ? 15.653 -0.441 -3.764 1.00 93.06 106 GLU A N 1
ATOM 863 C CA . GLU A 1 106 ? 16.698 0.594 -3.748 1.00 93.06 106 GLU A CA 1
ATOM 864 C C . GLU A 1 106 ? 16.213 1.877 -3.059 1.00 93.06 106 GLU A C 1
ATOM 866 O O . GLU A 1 106 ? 16.928 2.468 -2.248 1.00 93.06 106 GLU A O 1
ATOM 871 N N . TYR A 1 107 ? 14.963 2.261 -3.319 1.00 93.62 107 TYR A N 1
ATOM 872 C CA . TYR A 1 107 ? 14.312 3.393 -2.679 1.00 93.62 107 TYR A CA 1
ATOM 873 C C . TYR A 1 107 ? 14.195 3.189 -1.165 1.00 93.62 107 TYR A C 1
ATOM 875 O O . TYR A 1 107 ? 14.651 4.038 -0.405 1.00 93.62 107 TYR A O 1
ATOM 883 N N . ALA A 1 108 ? 13.714 2.033 -0.698 1.00 92.56 108 ALA A N 1
ATOM 884 C CA . ALA A 1 108 ? 13.631 1.728 0.734 1.00 92.56 108 ALA A CA 1
ATOM 885 C C . ALA A 1 108 ? 14.998 1.742 1.441 1.00 92.56 108 ALA A C 1
ATOM 887 O O . ALA A 1 108 ? 15.094 2.229 2.572 1.00 92.56 108 ALA A O 1
ATOM 888 N N . VAL A 1 109 ? 16.049 1.248 0.776 1.00 92.50 109 VAL A N 1
ATOM 889 C CA . VAL A 1 109 ? 17.431 1.269 1.284 1.00 92.50 109 VAL A CA 1
ATOM 890 C C . VAL A 1 109 ? 17.920 2.707 1.462 1.00 92.50 109 VAL A C 1
ATOM 892 O O . VAL A 1 109 ? 18.467 3.045 2.512 1.00 92.50 109 VAL A O 1
ATOM 895 N N . ILE A 1 110 ? 17.683 3.574 0.474 1.00 90.56 110 ILE A N 1
ATOM 896 C CA . ILE A 1 110 ? 18.091 4.987 0.519 1.00 90.56 110 ILE A CA 1
ATOM 897 C C . ILE A 1 110 ? 17.315 5.760 1.586 1.00 90.56 110 ILE A C 1
ATOM 899 O O . ILE A 1 110 ? 17.918 6.507 2.358 1.00 90.56 110 ILE A O 1
ATOM 903 N N . LEU A 1 111 ? 16.004 5.525 1.687 1.00 89.81 111 LEU A N 1
ATOM 904 C CA . LEU A 1 111 ? 15.153 6.089 2.736 1.00 89.81 111 LEU A CA 1
ATOM 905 C C . LEU A 1 111 ? 15.481 5.538 4.139 1.00 89.81 111 LEU A C 1
ATOM 907 O O . LEU A 1 111 ? 14.950 6.042 5.130 1.00 89.81 111 LEU A O 1
ATOM 911 N N . LYS A 1 112 ? 16.320 4.494 4.237 1.00 90.75 112 LYS A N 1
ATOM 912 C CA . LYS A 1 112 ? 16.655 3.765 5.473 1.00 90.75 112 LYS A CA 1
ATOM 913 C C . LYS A 1 112 ? 15.411 3.263 6.221 1.00 90.75 112 LYS A C 1
ATOM 915 O O . LYS A 1 112 ? 15.347 3.321 7.450 1.0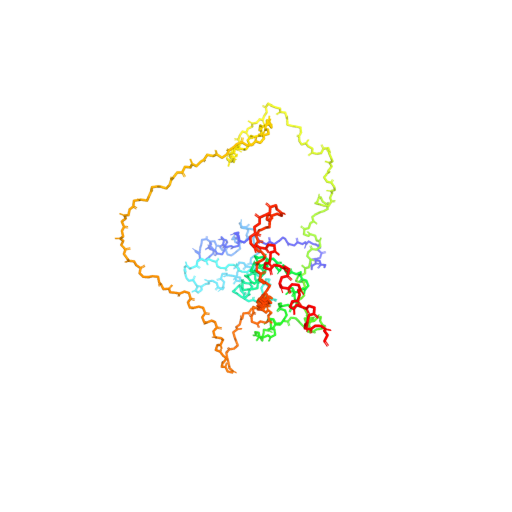0 90.75 112 LYS A O 1
ATOM 920 N N . LYS A 1 113 ? 14.402 2.790 5.482 1.00 89.69 113 LYS A N 1
ATOM 921 C CA . LYS A 1 113 ? 13.162 2.244 6.058 1.00 89.69 113 LYS A CA 1
ATOM 922 C C . LYS A 1 113 ? 13.374 0.831 6.576 1.00 89.69 113 LYS A C 1
ATOM 924 O O . LYS A 1 113 ? 14.248 0.104 6.115 1.00 89.69 113 LYS A O 1
ATOM 929 N N . THR A 1 114 ? 12.530 0.420 7.516 1.00 90.69 114 THR A N 1
ATOM 930 C CA . THR A 1 114 ? 12.453 -0.981 7.917 1.00 90.69 114 THR A CA 1
ATOM 931 C C . THR A 1 114 ? 11.613 -1.744 6.899 1.00 90.69 114 THR A C 1
ATOM 933 O O . THR A 1 114 ? 10.473 -1.393 6.602 1.00 90.69 114 THR A O 1
ATOM 936 N N . TYR A 1 115 ? 12.185 -2.806 6.349 1.00 90.19 115 TYR A N 1
ATOM 937 C CA . TYR A 1 115 ? 11.528 -3.660 5.370 1.00 90.19 115 TYR A CA 1
ATOM 938 C C . TYR A 1 115 ? 11.776 -5.140 5.710 1.00 90.19 115 TYR A C 1
ATOM 940 O O . TYR A 1 115 ? 12.629 -5.458 6.544 1.00 90.19 115 TYR A O 1
ATOM 948 N N . PRO A 1 116 ? 11.007 -6.082 5.134 1.00 90.06 116 PRO A N 1
ATOM 949 C CA . PRO A 1 116 ? 11.190 -7.505 5.402 1.00 90.06 116 PRO A CA 1
ATOM 950 C C . PRO A 1 116 ? 12.574 -8.002 4.962 1.00 90.06 116 PRO A C 1
ATOM 952 O O . PRO A 1 116 ? 12.989 -7.731 3.841 1.00 90.06 116 PRO A O 1
ATOM 955 N N . SER A 1 117 ? 13.230 -8.833 5.780 1.00 88.94 117 SER A N 1
ATOM 956 C CA . SER A 1 117 ? 14.560 -9.403 5.474 1.00 88.94 117 SER A CA 1
ATOM 957 C C . SER A 1 117 ? 14.630 -10.144 4.125 1.00 88.94 117 SER A C 1
ATOM 959 O O . SER A 1 117 ? 15.671 -10.162 3.477 1.00 88.94 117 SER A O 1
ATOM 961 N N . ALA A 1 118 ? 13.503 -10.675 3.637 1.00 88.00 118 ALA A N 1
ATOM 962 C CA . ALA A 1 118 ? 13.413 -11.282 2.308 1.00 88.00 118 ALA A CA 1
ATOM 963 C C . ALA A 1 118 ? 13.783 -10.323 1.154 1.00 88.00 118 ALA A C 1
ATOM 965 O O . ALA A 1 118 ? 14.153 -10.793 0.077 1.00 88.00 118 ALA A O 1
ATOM 966 N N . TRP A 1 119 ? 13.671 -9.002 1.344 1.00 91.88 119 TRP A N 1
ATOM 967 C CA . TRP A 1 119 ? 14.062 -8.011 0.337 1.00 91.88 119 TRP A CA 1
ATOM 968 C C . TRP A 1 119 ? 15.583 -7.976 0.150 1.00 91.88 119 TRP A C 1
ATOM 970 O O . TRP A 1 119 ? 16.030 -7.898 -0.991 1.00 91.88 119 TRP A O 1
ATOM 980 N N . ASP A 1 120 ? 16.372 -8.138 1.220 1.00 91.06 120 ASP A N 1
ATOM 981 C CA . ASP A 1 120 ? 17.840 -8.175 1.129 1.00 91.06 120 ASP A CA 1
ATOM 982 C C . ASP A 1 120 ? 18.326 -9.418 0.376 1.00 91.06 120 ASP A C 1
ATOM 984 O O . ASP A 1 120 ? 19.238 -9.341 -0.448 1.00 91.06 120 ASP A O 1
ATOM 988 N N . THR A 1 121 ? 17.688 -10.570 0.610 1.00 90.19 121 THR A N 1
ATOM 989 C CA . THR A 1 121 ? 18.028 -11.821 -0.085 1.00 90.19 121 THR A CA 1
ATOM 990 C C . THR A 1 121 ? 17.700 -11.745 -1.575 1.00 90.19 121 THR A C 1
ATOM 992 O O . THR A 1 121 ? 18.508 -12.142 -2.411 1.00 90.19 121 THR A O 1
ATOM 995 N N . ASN A 1 122 ? 16.519 -11.221 -1.919 1.00 88.38 122 ASN A N 1
ATOM 996 C CA . ASN A 1 122 ? 16.030 -11.195 -3.299 1.00 88.38 122 ASN A CA 1
ATOM 997 C C . ASN A 1 122 ? 16.466 -9.947 -4.085 1.00 88.38 122 ASN A C 1
ATOM 999 O O . ASN A 1 122 ? 16.282 -9.909 -5.302 1.00 88.38 122 ASN A O 1
ATOM 1003 N N . LYS A 1 123 ? 17.006 -8.924 -3.406 1.00 91.69 123 LYS A N 1
ATOM 1004 C CA . LYS A 1 123 ? 17.351 -7.597 -3.953 1.00 91.69 123 LYS A CA 1
ATOM 1005 C C . LYS A 1 123 ? 16.199 -6.924 -4.707 1.00 91.69 123 LYS A C 1
ATOM 1007 O O . LYS A 1 123 ? 16.407 -6.193 -5.674 1.00 91.69 123 LYS A O 1
ATOM 1012 N N . LYS A 1 124 ? 14.967 -7.226 -4.303 1.00 91.38 124 LYS A N 1
ATOM 1013 C CA . LYS A 1 124 ? 13.738 -6.655 -4.854 1.00 91.38 124 LYS A CA 1
ATOM 1014 C C . LYS A 1 124 ? 12.631 -6.709 -3.817 1.00 91.38 124 LYS A C 1
ATOM 1016 O O . LYS A 1 124 ? 12.626 -7.587 -2.950 1.00 91.38 124 LYS A O 1
ATOM 1021 N N . ALA A 1 125 ? 11.679 -5.793 -3.934 1.00 89.06 125 ALA A N 1
ATOM 1022 C CA . ALA A 1 125 ? 10.493 -5.803 -3.106 1.00 89.06 125 ALA A CA 1
ATOM 1023 C C . ALA A 1 125 ? 9.688 -7.097 -3.315 1.00 89.06 125 ALA A C 1
ATOM 1025 O O . ALA A 1 125 ? 9.549 -7.615 -4.425 1.00 89.06 125 ALA A O 1
ATOM 1026 N N . GLY A 1 126 ? 9.179 -7.640 -2.213 1.00 76.62 126 GLY A N 1
ATOM 1027 C CA . GLY A 1 126 ? 8.296 -8.799 -2.217 1.00 76.62 126 GLY A CA 1
ATOM 1028 C C . GLY A 1 126 ? 6.880 -8.418 -2.639 1.00 76.62 126 GLY A C 1
ATOM 1029 O O . GLY A 1 126 ? 6.418 -7.310 -2.376 1.00 76.62 126 GLY A O 1
ATOM 1030 N N . ILE A 1 127 ? 6.166 -9.363 -3.246 1.00 66.19 127 ILE A N 1
ATOM 1031 C CA . ILE A 1 127 ? 4.733 -9.216 -3.492 1.00 66.19 127 ILE A CA 1
ATOM 1032 C C . ILE A 1 127 ? 4.030 -9.436 -2.145 1.00 66.19 127 ILE A C 1
ATOM 1034 O O . ILE A 1 127 ? 4.005 -10.554 -1.629 1.00 66.19 127 ILE A O 1
ATOM 1038 N N . TRP A 1 128 ? 3.522 -8.363 -1.532 1.00 48.41 128 TRP A N 1
ATOM 1039 C CA . TRP A 1 128 ? 2.581 -8.460 -0.408 1.00 48.41 128 TRP A CA 1
ATOM 1040 C C . TRP A 1 128 ? 1.401 -9.344 -0.849 1.00 48.41 128 TRP A C 1
ATOM 1042 O O . TRP A 1 128 ? 0.978 -9.187 -1.993 1.00 48.41 128 TRP A O 1
ATOM 1052 N N . PRO A 1 129 ? 0.975 -10.339 -0.040 1.00 47.69 129 PRO A N 1
ATOM 1053 C CA . PRO A 1 129 ? 0.622 -11.669 -0.530 1.00 47.69 129 PRO A CA 1
ATOM 1054 C C . PRO A 1 129 ? -0.305 -11.620 -1.740 1.00 47.69 129 PRO A C 1
ATOM 1056 O O . PRO A 1 129 ? -1.344 -10.961 -1.711 1.00 47.69 129 PRO A O 1
ATOM 1059 N N . PHE A 1 130 ? 0.092 -12.359 -2.777 1.00 46.75 130 PHE A N 1
ATOM 1060 C CA . PHE A 1 130 ? -0.754 -12.690 -3.913 1.00 46.75 130 PHE A CA 1
ATOM 1061 C C . PHE A 1 130 ? -2.030 -13.318 -3.337 1.00 46.75 130 PHE A C 1
ATOM 1063 O O . PHE A 1 130 ? -1.982 -14.377 -2.710 1.00 46.75 130 PHE A O 1
ATOM 1070 N N . ASN A 1 131 ? -3.160 -12.619 -3.430 1.00 48.78 131 ASN A N 1
ATOM 1071 C CA . ASN A 1 131 ? -4.432 -13.297 -3.270 1.00 48.78 131 ASN A CA 1
ATOM 1072 C C . ASN A 1 131 ? -4.620 -14.093 -4.560 1.00 48.78 131 ASN A C 1
ATOM 1074 O O . ASN A 1 131 ? -5.073 -13.529 -5.550 1.00 48.78 131 ASN A O 1
ATOM 1078 N N . ASP A 1 132 ? -4.235 -15.371 -4.555 1.00 58.16 132 ASP A N 1
ATOM 1079 C CA . ASP A 1 132 ? -4.456 -16.271 -5.697 1.00 58.16 132 ASP A CA 1
ATOM 1080 C C . ASP A 1 132 ? -5.946 -16.327 -6.087 1.00 58.16 132 ASP A C 1
ATOM 1082 O O 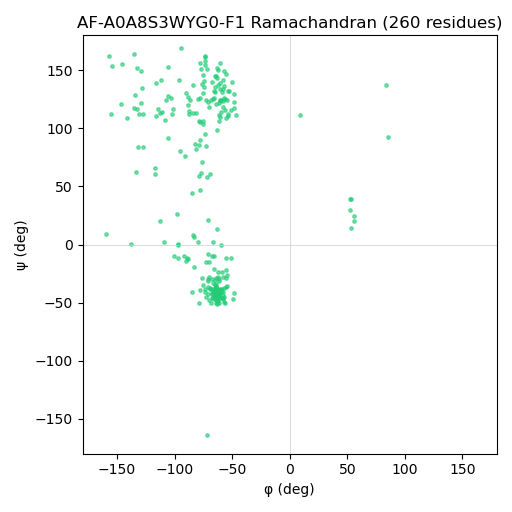. ASP A 1 132 ? -6.269 -16.576 -7.240 1.00 58.16 132 ASP A O 1
ATOM 1086 N N . ASN A 1 133 ? -6.844 -15.988 -5.153 1.00 64.50 133 ASN A N 1
ATOM 1087 C CA . ASN A 1 133 ? -8.291 -15.914 -5.353 1.00 64.50 133 ASN A CA 1
ATOM 1088 C C . ASN A 1 133 ? -8.786 -14.479 -5.620 1.00 64.50 133 ASN A C 1
ATOM 1090 O O . ASN A 1 133 ? -9.895 -14.129 -5.213 1.00 64.50 133 ASN A O 1
ATOM 1094 N N . ILE A 1 134 ? -7.954 -13.581 -6.162 1.00 62.03 134 ILE A N 1
ATOM 1095 C CA . ILE A 1 134 ? -8.434 -12.245 -6.568 1.00 62.03 134 ILE A CA 1
ATOM 1096 C C . ILE A 1 134 ? -9.328 -12.324 -7.807 1.00 62.03 134 ILE A C 1
ATOM 1098 O O . ILE A 1 134 ? -10.241 -11.518 -7.936 1.00 62.03 134 ILE A O 1
ATOM 1102 N N . PHE A 1 135 ? -9.075 -13.322 -8.651 1.00 64.00 135 PHE A N 1
ATOM 1103 C CA . PHE A 1 135 ? -9.911 -13.712 -9.774 1.00 64.00 135 PHE A CA 1
ATOM 1104 C C . PHE A 1 135 ? -10.675 -14.971 -9.352 1.00 64.00 135 PHE A C 1
ATOM 1106 O O . PHE A 1 135 ? -10.064 -15.932 -8.870 1.00 64.00 135 PHE A O 1
ATOM 1113 N N . GLY A 1 136 ? -12.001 -14.952 -9.463 1.00 78.62 136 GLY A N 1
ATOM 1114 C CA . GLY A 1 136 ? -12.804 -16.161 -9.289 1.00 78.62 136 GLY A CA 1
ATOM 1115 C C . GLY A 1 136 ? -12.651 -17.087 -10.500 1.00 78.62 136 GLY A C 1
ATOM 1116 O O . GLY A 1 136 ? -12.202 -16.656 -11.563 1.00 78.62 136 GLY A O 1
ATOM 1117 N N . GLU A 1 137 ? -12.989 -18.374 -10.362 1.00 80.25 137 GLU A N 1
ATOM 1118 C CA . GLU A 1 137 ? -12.924 -19.311 -11.500 1.00 80.25 137 GLU A CA 1
ATOM 1119 C C . GLU A 1 137 ? -13.798 -18.859 -12.679 1.00 80.25 137 GLU A C 1
ATOM 1121 O O . GLU A 1 137 ? -13.465 -19.126 -13.829 1.00 80.25 137 GLU A O 1
ATOM 1126 N N . ASP A 1 138 ? -14.864 -18.113 -12.394 1.00 77.75 138 ASP A N 1
ATOM 1127 C CA . ASP A 1 138 ? -15.777 -17.483 -13.343 1.00 77.75 138 ASP A CA 1
ATOM 1128 C C . ASP A 1 138 ? -15.107 -16.462 -14.269 1.00 77.75 138 ASP A C 1
ATOM 1130 O O . ASP A 1 138 ? -15.514 -16.322 -15.418 1.00 77.75 138 ASP A O 1
ATOM 1134 N N 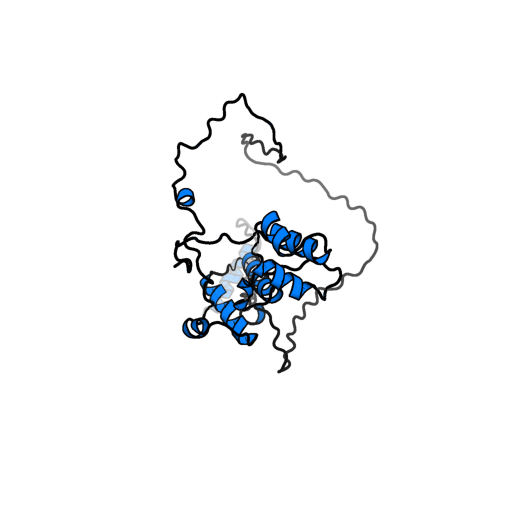. GLU A 1 139 ? -14.043 -15.802 -13.819 1.00 77.50 139 GLU A N 1
ATOM 1135 C CA . GLU A 1 139 ? -13.283 -14.836 -14.621 1.00 77.50 139 GLU A CA 1
ATOM 1136 C C . GLU A 1 139 ? -12.249 -15.519 -15.534 1.00 77.50 139 GLU A C 1
ATOM 1138 O O . GLU A 1 139 ? -11.806 -14.949 -16.533 1.00 77.50 139 GLU A O 1
ATOM 1143 N N . PHE A 1 140 ? -11.891 -16.769 -15.214 1.00 73.94 140 PHE A N 1
ATOM 1144 C CA . PHE A 1 140 ? -11.087 -17.649 -16.064 1.00 73.94 140 PHE A CA 1
ATOM 1145 C C . PHE A 1 140 ? -11.935 -18.525 -16.989 1.00 73.94 140 PHE A C 1
ATOM 1147 O O . PHE A 1 140 ? -11.379 -19.164 -17.890 1.00 73.94 140 PHE A O 1
ATOM 1154 N N . LEU A 1 141 ? -13.261 -18.566 -16.804 1.00 79.75 141 LEU A N 1
ATOM 1155 C CA . LEU A 1 141 ? -14.144 -19.186 -17.781 1.00 79.75 141 LEU A CA 1
ATOM 1156 C C . LEU A 1 141 ? -13.990 -18.411 -19.084 1.00 79.75 141 LEU A C 1
ATOM 1158 O O . LEU A 1 141 ? -14.226 -17.205 -19.155 1.00 79.75 141 LEU A O 1
ATOM 1162 N N . SER A 1 142 ? -13.593 -19.118 -20.141 1.00 75.81 142 SER A N 1
ATOM 1163 C CA . SER A 1 142 ? -13.718 -18.592 -21.493 1.00 75.81 142 SER A CA 1
ATOM 1164 C C . SER A 1 142 ? -15.139 -18.067 -21.641 1.00 75.81 142 SER A C 1
ATOM 1166 O O . SER A 1 142 ? -16.067 -18.851 -21.425 1.00 75.81 142 SER A O 1
ATOM 1168 N N . SER A 1 143 ? -15.307 -16.782 -21.976 1.00 68.19 143 SER A N 1
ATOM 1169 C CA . SER A 1 143 ? -16.627 -16.221 -22.265 1.00 68.19 143 SER A CA 1
ATOM 1170 C C . SER A 1 143 ? -17.320 -17.190 -23.212 1.00 68.19 143 SER A C 1
ATOM 1172 O O . SER A 1 143 ? -16.834 -17.389 -24.335 1.00 68.19 143 SER A O 1
ATOM 1174 N N . TYR A 1 144 ? -18.371 -17.868 -22.749 1.00 66.31 144 TYR A N 1
ATOM 1175 C CA . TYR A 1 144 ? -19.078 -18.794 -23.609 1.00 66.31 144 TYR A CA 1
ATOM 1176 C C . TYR A 1 144 ? -19.547 -17.957 -24.794 1.00 66.31 144 TYR A C 1
ATOM 1178 O O . TYR A 1 144 ? -20.204 -16.932 -24.631 1.00 66.31 144 TYR A O 1
ATOM 1186 N N . VAL A 1 145 ? -19.159 -18.362 -26.004 1.00 57.25 145 VAL A N 1
ATOM 1187 C CA . VAL A 1 145 ? -19.485 -17.668 -27.266 1.00 57.25 145 VAL A CA 1
ATOM 1188 C C . VAL A 1 145 ? -21.009 -17.471 -27.428 1.00 57.25 145 VAL A C 1
ATOM 1190 O O . VAL A 1 145 ? -21.467 -16.701 -28.271 1.00 57.25 145 VAL A O 1
ATOM 1193 N N . THR A 1 146 ? -21.789 -18.140 -26.579 1.00 59.19 146 THR A N 1
ATOM 1194 C CA . THR A 1 146 ? -23.242 -18.159 -26.491 1.00 59.19 146 THR A CA 1
ATOM 1195 C C . THR A 1 146 ? -23.853 -17.218 -25.449 1.00 59.19 146 THR A C 1
ATOM 1197 O O . THR A 1 146 ? -25.054 -16.988 -25.531 1.00 59.19 146 THR A O 1
ATOM 1200 N N . ASP A 1 147 ? -23.088 -16.610 -24.536 1.00 64.31 147 ASP A N 1
ATOM 1201 C CA . ASP A 1 147 ? -23.627 -15.711 -23.494 1.00 64.31 147 ASP A CA 1
ATOM 1202 C C . ASP A 1 147 ? -23.798 -14.275 -24.013 1.00 64.31 147 ASP A C 1
ATOM 1204 O O . ASP A 1 147 ? -23.454 -13.281 -23.372 1.00 64.31 147 ASP A O 1
ATOM 1208 N N . ARG A 1 148 ? -24.342 -14.152 -25.225 1.00 62.50 148 ARG A N 1
ATOM 1209 C CA . ARG A 1 148 ? -24.940 -12.901 -25.679 1.00 62.50 148 ARG A CA 1
ATOM 1210 C C . ARG A 1 148 ? -26.340 -12.875 -25.075 1.00 62.50 148 ARG A C 1
ATOM 1212 O O . ARG A 1 148 ? -27.144 -13.720 -25.474 1.00 62.50 148 ARG A O 1
ATOM 1219 N N . PRO A 1 149 ? -26.663 -11.962 -24.140 1.00 65.94 149 PRO A N 1
ATOM 1220 C CA . PRO A 1 149 ? -28.048 -11.801 -23.733 1.00 65.94 149 PRO A CA 1
ATOM 1221 C C . PRO A 1 149 ? -28.858 -11.548 -25.001 1.00 65.94 149 PRO A C 1
ATOM 1223 O O . PRO A 1 149 ? -28.523 -10.672 -25.802 1.00 65.94 149 PRO A O 1
ATOM 1226 N N . TYR A 1 150 ? -29.869 -12.380 -25.220 1.00 62.59 150 TYR A N 1
ATOM 1227 C CA . TYR A 1 150 ? -30.807 -12.179 -26.305 1.00 62.59 150 TYR A CA 1
ATOM 1228 C C . TYR A 1 150 ? -31.499 -10.840 -26.048 1.00 62.59 150 TYR A C 1
ATOM 1230 O O . TYR A 1 150 ? -32.265 -10.690 -25.097 1.00 62.59 150 TYR A O 1
ATOM 1238 N N . VAL A 1 151 ? -31.127 -9.832 -26.836 1.00 63.09 151 VAL A N 1
ATOM 1239 C CA . VAL A 1 151 ? -31.727 -8.506 -26.760 1.00 63.09 151 VAL A CA 1
ATOM 1240 C C . VAL A 1 151 ? -33.059 -8.610 -27.483 1.00 63.09 151 VAL A C 1
ATOM 1242 O O . VAL A 1 151 ? -33.133 -8.425 -28.696 1.00 63.09 151 VAL A O 1
ATOM 1245 N N . ASP A 1 152 ? -34.113 -8.957 -26.750 1.00 59.31 152 ASP A N 1
ATOM 1246 C CA . ASP A 1 152 ? -35.463 -8.751 -27.249 1.00 59.31 152 ASP A CA 1
ATOM 1247 C C . ASP A 1 152 ? -35.622 -7.258 -27.544 1.00 59.31 152 ASP A C 1
ATOM 1249 O O . ASP A 1 152 ? -35.519 -6.412 -26.652 1.00 59.31 152 ASP A O 1
ATOM 1253 N N . ALA A 1 153 ? -35.874 -6.924 -28.812 1.00 59.59 153 ALA A N 1
ATOM 1254 C CA . ALA A 1 153 ? -36.001 -5.551 -29.308 1.00 59.59 153 ALA A CA 1
ATOM 1255 C C . ALA A 1 153 ? -37.133 -4.739 -28.633 1.00 59.59 153 ALA A C 1
ATOM 1257 O O . ALA A 1 153 ? -37.315 -3.563 -28.936 1.00 59.59 153 ALA A O 1
ATOM 1258 N N . ASN A 1 154 ? -37.869 -5.345 -27.696 1.00 58.28 154 ASN A N 1
ATOM 1259 C CA . ASN A 1 154 ? -39.052 -4.786 -27.055 1.00 58.28 154 ASN A CA 1
ATOM 1260 C C . ASN A 1 154 ? -38.856 -4.385 -25.582 1.00 58.28 154 ASN A C 1
ATOM 1262 O O . ASN A 1 154 ? -39.801 -3.887 -24.975 1.00 58.28 154 ASN A O 1
ATOM 1266 N N . THR A 1 155 ? -37.661 -4.525 -24.995 1.00 51.72 155 THR A N 1
ATOM 1267 C CA . THR A 1 155 ? -37.382 -4.000 -23.641 1.00 51.72 155 THR A CA 1
ATOM 1268 C C . THR A 1 155 ? -36.057 -3.248 -23.572 1.00 51.72 155 THR A C 1
ATOM 1270 O O . THR A 1 155 ? -35.152 -3.598 -22.820 1.00 51.72 155 THR A O 1
ATOM 1273 N N . VAL A 1 156 ? -35.953 -2.159 -24.334 1.00 44.47 156 VAL A N 1
ATOM 1274 C CA . VAL A 1 156 ? -35.011 -1.078 -24.022 1.00 44.47 156 VAL A CA 1
ATOM 1275 C C . VAL A 1 156 ? -35.673 -0.185 -22.971 1.00 44.47 156 VAL A C 1
ATOM 1277 O O . VAL A 1 156 ? -36.327 0.805 -23.289 1.00 44.47 156 VAL A O 1
ATOM 1280 N N . THR A 1 157 ? -35.522 -0.521 -21.691 1.00 43.22 157 THR A N 1
ATOM 1281 C CA . THR A 1 157 ? -35.632 0.502 -20.645 1.00 43.22 157 THR A CA 1
ATOM 1282 C C . THR A 1 157 ? -34.348 1.316 -20.679 1.00 43.22 157 THR A C 1
ATOM 1284 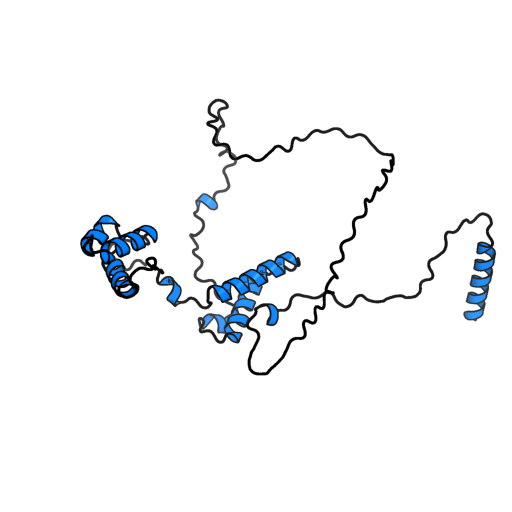O O . THR A 1 157 ? -33.291 0.859 -20.247 1.00 43.22 157 THR A O 1
ATOM 1287 N N . HIS A 1 158 ? -34.435 2.515 -21.247 1.00 39.94 158 HIS A N 1
ATOM 1288 C CA . HIS A 1 158 ? -33.365 3.500 -21.265 1.00 39.94 158 HIS A CA 1
ATOM 1289 C C . HIS A 1 158 ? -32.863 3.817 -19.845 1.00 39.94 158 HIS A C 1
ATOM 1291 O O . HIS A 1 158 ? -33.507 4.560 -19.110 1.00 39.94 158 HIS A O 1
ATOM 1297 N N . THR A 1 159 ? -31.655 3.378 -19.498 1.00 42.00 159 THR A N 1
ATOM 1298 C CA . THR A 1 159 ? -30.747 4.210 -18.695 1.00 42.00 159 THR A CA 1
ATOM 1299 C C . THR A 1 159 ? -29.659 4.716 -19.623 1.00 42.00 159 THR A C 1
ATOM 1301 O O . THR A 1 159 ? -28.668 4.048 -19.904 1.00 42.00 159 THR A O 1
ATOM 1304 N N . ARG A 1 160 ? -29.936 5.896 -20.168 1.00 41.59 160 ARG A N 1
ATOM 1305 C CA . ARG A 1 160 ? -29.072 6.695 -21.027 1.00 41.59 160 ARG A CA 1
ATOM 1306 C C . ARG A 1 160 ? -27.911 7.255 -20.196 1.00 41.59 160 ARG A C 1
ATOM 1308 O O . ARG A 1 160 ? -28.146 8.042 -19.285 1.00 41.59 160 ARG A O 1
ATOM 1315 N N . LEU A 1 161 ? -26.681 6.883 -20.537 1.00 37.94 161 LEU A N 1
ATOM 1316 C CA . LEU A 1 161 ? -25.512 7.746 -20.369 1.00 37.94 161 LEU A CA 1
ATOM 1317 C C . LEU A 1 161 ? -25.008 8.059 -21.777 1.00 37.94 161 LEU A C 1
ATOM 1319 O O . LEU A 1 161 ? -24.683 7.159 -22.547 1.00 37.94 161 LEU A O 1
ATOM 1323 N N . ASP A 1 162 ? -25.063 9.340 -22.122 1.00 44.66 162 ASP A N 1
ATOM 1324 C CA . ASP A 1 162 ? -24.723 9.888 -23.428 1.00 44.66 162 ASP A CA 1
ATOM 1325 C C . ASP A 1 162 ? -23.258 9.621 -23.804 1.00 44.66 162 ASP A C 1
ATOM 1327 O O . ASP A 1 162 ? -22.342 10.070 -23.117 1.00 44.66 162 ASP A O 1
ATOM 1331 N N . MET A 1 163 ? -23.032 8.987 -24.955 1.00 39.47 163 MET A N 1
ATOM 1332 C CA . MET A 1 163 ? -21.835 9.215 -25.764 1.00 39.47 163 MET A CA 1
ATOM 1333 C C . MET A 1 163 ? -22.262 9.354 -27.223 1.00 39.47 163 MET A C 1
ATOM 1335 O O . MET A 1 163 ? -22.871 8.456 -27.801 1.00 39.47 163 MET A O 1
ATOM 1339 N N . ALA A 1 164 ? -21.998 10.541 -27.762 1.00 37.66 164 ALA A N 1
ATOM 1340 C CA . ALA A 1 164 ? -22.392 10.984 -29.086 1.00 37.66 164 ALA A CA 1
ATOM 1341 C C . ALA A 1 164 ? -21.778 10.138 -30.213 1.00 37.66 164 ALA A C 1
ATOM 1343 O O . ALA A 1 164 ? -20.683 9.586 -30.100 1.00 37.66 164 ALA A O 1
ATOM 1344 N N . GLU A 1 165 ? -22.538 10.075 -31.301 1.00 35.66 165 GLU A N 1
ATOM 1345 C CA . GLU A 1 165 ? -22.359 9.264 -32.496 1.00 35.66 165 GLU A CA 1
ATOM 1346 C C . GLU A 1 165 ? -21.048 9.544 -33.246 1.00 35.66 165 GLU A C 1
ATOM 1348 O O . GLU A 1 165 ? -20.728 10.681 -33.586 1.00 35.66 165 GLU A O 1
ATOM 1353 N N . ILE A 1 166 ? -20.353 8.472 -33.629 1.00 39.66 166 ILE A N 1
ATOM 1354 C CA . ILE A 1 166 ? -19.575 8.440 -34.869 1.00 39.66 166 ILE A CA 1
ATOM 1355 C C . ILE A 1 166 ? -20.354 7.520 -35.807 1.00 39.66 166 ILE A C 1
ATOM 1357 O O . ILE A 1 166 ? -20.378 6.307 -35.602 1.00 39.66 166 ILE A O 1
ATOM 1361 N N . GLN A 1 167 ? -21.011 8.088 -36.819 1.00 40.59 167 GLN A N 1
ATOM 1362 C CA . GLN A 1 167 ? -21.549 7.297 -37.924 1.00 40.59 167 GLN A CA 1
ATOM 1363 C C . GLN A 1 167 ? -20.455 7.044 -38.976 1.00 40.59 167 GLN A C 1
ATOM 1365 O O . GLN A 1 167 ? -19.723 7.974 -39.327 1.00 40.59 167 GLN A O 1
ATOM 1370 N N . PRO A 1 168 ? -20.344 5.820 -39.522 1.00 49.88 168 PRO A N 1
ATOM 1371 C CA . PRO A 1 168 ? -19.503 5.532 -40.671 1.00 49.88 168 PRO A CA 1
ATOM 1372 C C . PRO A 1 168 ? -20.305 5.774 -41.953 1.00 49.88 168 PRO A C 1
ATOM 1374 O O . PRO A 1 168 ? -21.373 5.192 -42.132 1.00 49.88 168 PRO A O 1
ATOM 1377 N N . ASN A 1 169 ? -19.788 6.580 -42.882 1.00 42.69 169 ASN A N 1
ATOM 1378 C CA . ASN A 1 169 ? -20.308 6.569 -44.246 1.00 42.69 169 ASN A CA 1
ATOM 1379 C C . ASN A 1 169 ? -19.167 6.427 -45.255 1.00 42.69 169 ASN A C 1
ATOM 1381 O O . ASN A 1 169 ? -18.209 7.199 -45.269 1.00 42.69 169 ASN A O 1
ATOM 1385 N N . ILE A 1 170 ? -19.270 5.370 -46.054 1.00 42.06 170 ILE A N 1
ATOM 1386 C CA . ILE A 1 170 ? -18.311 4.951 -47.068 1.00 42.06 170 ILE A CA 1
ATOM 1387 C C . ILE A 1 170 ? -18.655 5.689 -48.361 1.00 42.06 170 ILE A C 1
ATOM 1389 O O . ILE A 1 170 ? -19.688 5.419 -48.965 1.00 42.06 170 ILE A O 1
ATOM 1393 N N . ALA A 1 171 ? -17.758 6.556 -48.825 1.00 31.08 171 ALA A N 1
ATOM 1394 C CA . ALA A 1 171 ? -17.630 6.895 -50.240 1.00 31.08 171 ALA A CA 1
ATOM 1395 C C . ALA A 1 171 ? -16.201 7.383 -50.520 1.00 31.08 171 ALA A C 1
ATOM 1397 O O . ALA A 1 171 ? -15.794 8.445 -50.054 1.00 31.08 171 ALA A O 1
ATOM 1398 N N . LEU A 1 172 ? -15.432 6.599 -51.282 1.00 42.84 172 LEU A N 1
ATOM 1399 C CA . LEU A 1 172 ? -14.205 7.073 -51.927 1.00 42.84 172 LEU A CA 1
ATOM 1400 C C . LEU A 1 172 ? -14.578 7.966 -53.122 1.00 42.84 172 LEU A C 1
ATOM 1402 O O . LEU A 1 172 ? -15.383 7.549 -53.956 1.00 42.84 172 LEU A O 1
ATOM 1406 N N . PRO A 1 173 ? -13.905 9.114 -53.284 1.00 38.41 173 PRO A N 1
ATOM 1407 C CA . PRO A 1 173 ? -13.363 9.456 -54.596 1.00 38.41 173 PRO A CA 1
ATOM 1408 C C . PRO A 1 173 ? -11.897 9.923 -54.521 1.00 38.41 173 PRO A C 1
ATOM 1410 O O . PRO A 1 173 ? -11.420 10.414 -53.502 1.00 38.41 173 PRO A O 1
ATOM 1413 N N . GLY A 1 174 ? -11.178 9.699 -55.623 1.00 34.88 174 GLY A N 1
ATOM 1414 C CA . GLY A 1 174 ? -9.749 9.969 -55.810 1.00 34.88 174 GLY A CA 1
ATOM 1415 C C . GLY A 1 174 ? -9.343 11.456 -55.925 1.00 34.88 174 GLY A C 1
ATOM 1416 O O . GLY A 1 174 ? -10.100 12.340 -55.539 1.00 34.88 174 GLY A O 1
ATOM 1417 N N . PRO A 1 175 ? -8.115 11.734 -56.414 1.00 53.94 175 PRO A N 1
ATOM 1418 C CA . PRO A 1 175 ? -7.253 12.806 -55.903 1.00 53.94 175 PRO A CA 1
ATOM 1419 C C . PRO A 1 175 ? -7.350 14.154 -56.640 1.00 53.94 175 PRO A C 1
ATOM 1421 O O . PRO A 1 175 ? -7.815 14.220 -57.775 1.00 53.94 175 PRO A O 1
ATOM 1424 N N . SER A 1 176 ? -6.725 15.174 -56.021 1.00 35.94 176 SER A N 1
ATOM 1425 C CA . SER A 1 176 ? -6.493 16.574 -56.459 1.00 35.94 176 SER A CA 1
ATOM 1426 C C . SER A 1 176 ? -7.690 17.513 -56.190 1.00 35.94 176 SER A C 1
ATOM 1428 O O . SER A 1 176 ? -8.826 17.106 -56.352 1.00 35.94 176 SER A O 1
ATOM 1430 N N . GLN A 1 177 ? -7.563 18.758 -55.713 1.00 31.42 177 GLN A N 1
ATOM 1431 C CA . GLN A 1 177 ? -6.598 19.821 -56.009 1.00 31.42 177 GLN A CA 1
ATOM 1432 C C . GLN A 1 177 ? -6.494 20.829 -54.840 1.00 31.42 177 GLN A C 1
ATOM 1434 O O . GLN A 1 177 ? -7.362 20.904 -53.976 1.00 31.42 177 GLN A O 1
ATOM 1439 N N . TYR A 1 178 ? -5.413 21.609 -54.840 1.00 40.97 178 TYR A N 1
ATOM 1440 C CA . TYR A 1 178 ? -5.149 22.736 -53.943 1.00 40.97 178 TYR A CA 1
ATOM 1441 C C . TYR A 1 178 ? -6.241 23.817 -54.006 1.00 40.97 178 TYR A C 1
ATOM 1443 O O . TYR A 1 178 ? -6.659 24.196 -55.096 1.00 40.97 178 TYR A O 1
ATOM 1451 N N . ALA A 1 179 ? -6.581 24.409 -52.859 1.00 29.86 179 ALA A N 1
ATOM 1452 C CA . ALA A 1 179 ? -7.117 25.767 -52.789 1.00 29.86 179 ALA A CA 1
ATOM 1453 C C . ALA A 1 179 ? -6.647 26.445 -51.492 1.00 29.86 179 ALA A C 1
ATOM 1455 O O . ALA A 1 179 ? -6.865 25.942 -50.391 1.00 29.86 179 ALA A O 1
ATOM 1456 N N . ASN A 1 180 ? -5.944 27.564 -51.667 1.00 42.78 180 ASN A N 1
ATOM 1457 C CA . ASN A 1 180 ? -5.502 28.490 -50.628 1.00 42.78 180 ASN A CA 1
ATOM 1458 C C . ASN A 1 180 ? -6.704 29.118 -49.917 1.00 42.78 180 ASN A C 1
ATOM 1460 O O . ASN A 1 180 ? -7.649 29.502 -50.601 1.00 42.78 180 ASN A O 1
ATOM 1464 N N . ILE A 1 181 ? -6.608 29.350 -48.604 1.00 34.47 181 ILE A N 1
ATOM 1465 C CA . ILE A 1 181 ? -7.334 30.453 -47.959 1.00 34.47 181 ILE A CA 1
ATOM 1466 C C . ILE A 1 181 ? -6.377 31.193 -47.021 1.00 34.47 181 ILE A C 1
ATOM 1468 O O . ILE A 1 181 ? -5.634 30.595 -46.243 1.00 34.47 181 ILE A O 1
ATOM 1472 N N . GLU A 1 182 ? -6.372 32.505 -47.218 1.00 33.38 182 GLU A N 1
ATOM 1473 C CA . GLU A 1 182 ? -5.456 33.524 -46.728 1.00 33.38 182 GLU A CA 1
ATOM 1474 C C . GLU A 1 182 ? -5.629 33.850 -45.240 1.00 33.38 182 GLU A C 1
ATOM 1476 O O . GLU A 1 182 ? -6.677 33.644 -44.630 1.00 33.38 182 GLU A O 1
ATOM 1481 N N . GLN A 1 183 ? -4.559 34.406 -44.676 1.00 32.94 183 GLN A N 1
ATOM 1482 C CA . GLN A 1 183 ? -4.503 34.994 -43.345 1.00 32.94 183 GLN A CA 1
ATOM 1483 C C . GLN A 1 183 ? -5.175 36.373 -43.337 1.00 32.94 183 GLN A C 1
ATOM 1485 O O . GLN A 1 183 ? -4.886 37.202 -44.198 1.00 32.94 183 GLN A O 1
ATOM 1490 N N . GLN A 1 184 ? -5.952 36.668 -42.295 1.00 30.34 184 GLN A N 1
ATOM 1491 C CA . GLN A 1 184 ? -6.164 38.038 -41.829 1.00 30.34 184 GLN A CA 1
ATOM 1492 C C . GLN A 1 184 ? -5.861 38.090 -40.332 1.00 30.34 184 GLN A C 1
ATOM 1494 O O . GLN A 1 184 ? -6.534 37.458 -39.521 1.00 30.34 184 GLN A O 1
ATOM 1499 N N . TYR A 1 185 ? -4.783 38.797 -39.994 1.00 30.55 185 TYR A N 1
ATOM 1500 C CA . TYR A 1 185 ? -4.415 39.144 -38.628 1.00 30.55 185 TYR A CA 1
ATOM 1501 C C . TYR A 1 185 ? -5.053 40.480 -38.287 1.00 30.55 185 TYR A C 1
ATOM 1503 O O . TYR A 1 185 ? -4.858 41.443 -39.028 1.00 30.55 185 TYR A O 1
ATOM 1511 N N . ASP A 1 186 ? -5.732 40.539 -37.145 1.00 29.70 186 ASP A N 1
ATOM 1512 C CA . ASP A 1 186 ? -6.033 41.808 -36.500 1.00 29.70 186 ASP A CA 1
ATOM 1513 C C . ASP A 1 186 ? -5.153 41.955 -35.254 1.00 29.70 186 ASP A C 1
ATOM 1515 O O . ASP A 1 186 ? -5.067 41.066 -34.401 1.00 29.70 186 ASP A O 1
ATOM 1519 N N . ASN A 1 187 ? -4.412 43.059 -35.232 1.00 34.38 187 ASN A N 1
ATOM 1520 C CA . ASN A 1 187 ? -3.417 43.415 -34.233 1.00 34.38 187 ASN A CA 1
ATOM 1521 C C . ASN A 1 187 ? -4.104 44.133 -33.072 1.00 34.38 187 ASN A C 1
ATOM 1523 O O . ASN A 1 187 ? -4.648 45.214 -33.263 1.00 34.38 187 ASN A O 1
ATOM 1527 N N . ASN A 1 188 ? -3.939 43.629 -31.851 1.00 37.28 188 ASN A N 1
ATOM 1528 C CA . ASN A 1 188 ? -3.886 44.499 -30.681 1.00 37.28 188 ASN A CA 1
ATOM 1529 C C . ASN A 1 188 ? -2.835 43.983 -29.695 1.00 37.28 188 ASN A C 1
ATOM 1531 O O . ASN A 1 188 ? -2.976 42.929 -29.077 1.00 37.28 188 ASN A O 1
ATOM 1535 N N . GLN A 1 189 ? -1.744 44.744 -29.615 1.00 42.28 189 GLN A N 1
ATOM 1536 C CA . GLN A 1 189 ? -0.607 44.536 -28.732 1.00 42.28 189 GLN A CA 1
ATOM 1537 C C . GLN A 1 189 ? -0.947 45.002 -27.314 1.00 42.28 189 GLN A C 1
ATOM 1539 O O . GLN A 1 189 ? -1.259 46.171 -27.106 1.00 42.28 189 GLN A O 1
ATOM 1544 N N . VAL A 1 190 ? -0.770 44.119 -26.332 1.00 34.34 190 VAL A N 1
ATOM 1545 C CA . VAL A 1 190 ? -0.383 44.505 -24.970 1.00 34.34 190 VAL A CA 1
ATOM 1546 C C . VAL A 1 190 ? 0.757 43.581 -24.559 1.00 34.34 190 VAL A C 1
ATOM 1548 O O . VAL A 1 190 ? 0.618 42.360 -24.536 1.00 34.34 190 VAL A O 1
ATOM 1551 N N . ALA A 1 191 ? 1.916 44.188 -24.324 1.00 39.75 191 ALA A N 1
ATOM 1552 C CA . ALA A 1 191 ? 3.153 43.526 -23.960 1.00 39.75 191 ALA A CA 1
ATOM 1553 C C . ALA A 1 191 ? 3.049 42.874 -22.574 1.00 39.75 191 ALA A C 1
ATOM 1555 O O . ALA A 1 191 ? 2.780 43.554 -21.586 1.00 39.75 191 ALA A O 1
ATOM 1556 N N . ILE A 1 192 ? 3.331 41.573 -22.503 1.00 37.97 192 ILE A N 1
ATOM 1557 C CA . ILE A 1 192 ? 3.823 40.922 -21.289 1.00 37.97 192 ILE A CA 1
ATOM 1558 C C . ILE A 1 192 ? 5.033 40.096 -21.712 1.00 37.97 192 ILE A C 1
ATOM 1560 O O . ILE A 1 192 ? 4.939 39.155 -22.501 1.00 37.97 192 ILE A O 1
ATOM 1564 N N . GLU A 1 193 ? 6.189 40.536 -21.234 1.00 34.47 193 GLU A N 1
ATOM 1565 C CA . GLU A 1 193 ? 7.491 39.937 -21.470 1.00 34.47 193 GLU A CA 1
ATOM 1566 C C . GLU A 1 193 ? 7.491 38.472 -21.020 1.00 34.47 193 GLU A C 1
ATOM 1568 O O . GLU A 1 193 ? 7.139 38.131 -19.891 1.00 34.47 193 GLU A O 1
ATOM 1573 N N . SER A 1 194 ? 7.873 37.590 -21.940 1.00 40.28 194 SER A N 1
ATOM 1574 C CA . SER A 1 194 ? 8.057 36.169 -21.667 1.00 40.28 194 SER A CA 1
ATOM 1575 C C . SER A 1 194 ? 9.262 35.965 -20.743 1.00 40.28 194 SER A C 1
ATOM 1577 O O . SER A 1 194 ? 10.368 36.356 -21.127 1.00 40.28 194 SER A O 1
ATOM 1579 N N . PRO A 1 195 ? 9.135 35.298 -19.582 1.00 43.03 195 PRO A N 1
ATOM 1580 C CA . PRO A 1 195 ? 10.308 34.762 -18.921 1.00 43.03 195 PRO A CA 1
ATOM 1581 C C . PRO A 1 195 ? 10.796 33.555 -19.731 1.00 43.03 195 PRO A C 1
ATOM 1583 O O . PRO A 1 195 ? 10.049 32.620 -20.023 1.00 43.03 195 PRO A O 1
ATOM 1586 N N . ALA A 1 196 ? 12.062 33.601 -20.138 1.00 46.09 196 ALA A N 1
ATOM 1587 C CA . ALA A 1 196 ? 12.740 32.505 -20.815 1.00 46.09 196 ALA A CA 1
ATOM 1588 C C . ALA A 1 196 ? 12.667 31.201 -19.988 1.00 46.09 196 ALA A C 1
ATOM 1590 O O . ALA A 1 196 ? 12.745 31.258 -18.757 1.00 46.09 196 ALA A O 1
ATOM 1591 N N . PRO A 1 197 ? 12.597 30.010 -20.616 1.00 40.09 197 PRO A N 1
ATOM 1592 C CA . PRO A 1 197 ? 12.753 28.752 -19.899 1.00 40.09 197 PRO A CA 1
ATOM 1593 C C . PRO A 1 197 ? 14.226 28.558 -19.512 1.00 40.09 197 PRO A C 1
ATOM 1595 O O . PRO A 1 197 ? 14.996 27.885 -20.195 1.00 40.09 197 PRO A O 1
ATOM 1598 N N . SER A 1 198 ? 14.624 29.142 -18.387 1.00 42.78 198 SER A N 1
ATOM 1599 C CA . SER A 1 198 ? 15.854 28.777 -17.688 1.00 42.78 198 SER A CA 1
ATOM 1600 C C . SER A 1 198 ? 15.605 27.491 -16.904 1.00 42.78 198 SER A C 1
ATOM 1602 O O . SER A 1 198 ? 15.270 27.530 -15.725 1.00 42.78 198 SER A O 1
ATOM 1604 N N . ILE A 1 199 ? 15.764 26.329 -17.540 1.00 39.50 199 ILE A N 1
ATOM 1605 C CA . ILE A 1 199 ? 15.882 25.061 -16.807 1.00 39.50 199 ILE A CA 1
ATOM 1606 C C . ILE A 1 199 ? 17.367 24.823 -16.544 1.00 39.50 199 ILE A C 1
ATOM 1608 O O . ILE A 1 199 ? 18.035 24.024 -17.197 1.00 39.50 199 ILE A O 1
ATOM 1612 N N . SER A 1 200 ? 17.902 25.551 -15.570 1.00 42.44 200 SER A N 1
ATOM 1613 C CA . SER A 1 200 ? 19.101 25.128 -14.861 1.00 42.44 200 SER A CA 1
ATOM 1614 C C . SER A 1 200 ? 18.678 24.114 -13.799 1.00 42.44 200 SER A C 1
ATOM 1616 O O . SER A 1 200 ? 18.515 24.459 -12.632 1.00 42.44 200 SER A O 1
ATOM 1618 N N . THR A 1 201 ? 18.499 22.845 -14.171 1.00 46.03 201 THR A N 1
ATOM 1619 C CA . THR A 1 201 ? 18.544 21.756 -13.181 1.00 46.03 201 THR A CA 1
ATOM 1620 C C . THR A 1 201 ? 20.006 21.510 -12.824 1.00 46.03 201 THR A C 1
ATOM 1622 O O . THR A 1 201 ? 20.619 20.538 -13.261 1.00 46.03 201 THR A O 1
ATOM 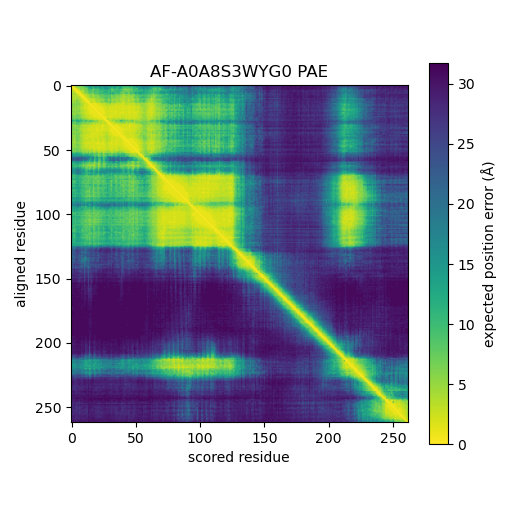1625 N N . GLY A 1 202 ? 20.589 22.463 -12.099 1.00 40.97 202 GLY A N 1
ATOM 1626 C CA . GLY A 1 202 ? 21.825 22.263 -11.365 1.00 40.97 202 GLY A CA 1
ATOM 1627 C C . GLY A 1 202 ? 21.477 21.528 -10.081 1.00 40.97 202 GLY A C 1
ATOM 1628 O O . GLY A 1 202 ? 20.870 22.101 -9.180 1.00 40.97 202 GLY A O 1
ATOM 1629 N N . THR A 1 203 ? 21.817 20.246 -10.021 1.00 42.00 203 THR A N 1
ATOM 1630 C CA . THR A 1 203 ? 21.752 19.444 -8.803 1.00 42.00 203 THR A CA 1
ATOM 1631 C C . THR A 1 203 ? 22.653 20.088 -7.752 1.00 42.00 203 THR A C 1
ATOM 1633 O O . THR A 1 203 ? 23.871 20.128 -7.923 1.00 42.00 203 THR A O 1
ATOM 1636 N N . ILE A 1 204 ? 22.073 20.605 -6.670 1.00 38.25 204 ILE A N 1
ATOM 1637 C CA . ILE A 1 204 ? 22.850 20.984 -5.490 1.00 38.25 204 ILE A CA 1
ATOM 1638 C C . ILE A 1 204 ? 23.161 19.686 -4.743 1.00 38.25 204 ILE A C 1
ATOM 1640 O O . ILE A 1 204 ? 22.286 19.097 -4.114 1.00 38.25 204 ILE A O 1
ATOM 1644 N N . TYR A 1 205 ? 24.409 19.233 -4.836 1.00 44.34 205 TYR A N 1
ATOM 1645 C CA . TYR A 1 205 ? 24.961 18.232 -3.932 1.00 44.34 205 TYR A CA 1
ATOM 1646 C C . TYR A 1 205 ? 25.461 18.954 -2.682 1.00 44.34 205 TYR A C 1
ATOM 1648 O O . TYR A 1 205 ? 26.414 19.728 -2.748 1.00 44.34 205 TYR A O 1
ATOM 1656 N N . THR A 1 206 ? 24.824 18.706 -1.540 1.00 44.94 206 THR A N 1
ATOM 1657 C CA . THR A 1 206 ? 25.472 18.881 -0.238 1.00 44.94 206 THR A CA 1
ATOM 1658 C C . THR A 1 206 ? 25.296 17.597 0.565 1.00 44.94 206 THR A C 1
ATOM 1660 O O . THR A 1 206 ? 24.220 16.998 0.589 1.00 44.94 206 THR A O 1
ATOM 1663 N N . ASP A 1 207 ? 26.388 17.156 1.186 1.00 49.53 207 ASP A N 1
ATOM 1664 C CA . ASP A 1 207 ? 26.669 15.786 1.647 1.00 49.53 207 ASP A CA 1
ATOM 1665 C C . ASP A 1 207 ? 25.751 15.204 2.740 1.00 49.53 207 ASP A C 1
ATOM 1667 O O . ASP A 1 207 ? 26.076 14.182 3.347 1.00 49.53 207 ASP A O 1
ATOM 1671 N N . LYS A 1 208 ? 24.604 15.821 3.046 1.00 53.16 208 LYS A N 1
ATOM 1672 C CA . LYS A 1 208 ? 23.710 15.356 4.121 1.00 53.16 208 LYS A CA 1
ATOM 1673 C C . LYS A 1 208 ? 22.216 15.385 3.808 1.00 53.16 208 LYS A C 1
ATOM 1675 O O . LYS A 1 208 ? 21.446 14.966 4.665 1.00 53.16 208 LYS A O 1
ATOM 1680 N N . ASN A 1 209 ? 21.791 15.805 2.615 1.00 51.06 209 ASN A N 1
ATOM 1681 C CA . ASN A 1 209 ? 20.372 15.769 2.247 1.00 51.06 209 ASN A CA 1
ATOM 1682 C C . ASN A 1 209 ? 20.198 15.129 0.866 1.00 51.06 209 ASN A C 1
ATOM 1684 O O . ASN A 1 209 ? 20.180 15.795 -0.167 1.00 51.06 209 ASN A O 1
ATOM 1688 N N . ILE A 1 210 ? 20.154 13.795 0.863 1.00 56.94 210 ILE A N 1
ATOM 1689 C CA . ILE A 1 210 ? 19.889 12.991 -0.329 1.00 56.94 210 ILE A CA 1
ATOM 1690 C C . ILE A 1 210 ? 18.469 13.325 -0.785 1.00 56.94 210 ILE A C 1
ATOM 1692 O O . ILE A 1 210 ? 17.521 13.155 -0.025 1.00 56.94 210 ILE A O 1
ATOM 1696 N N . VAL A 1 211 ? 18.317 13.818 -2.013 1.00 55.84 211 VAL A N 1
ATOM 1697 C CA . VAL A 1 211 ? 17.004 14.054 -2.621 1.00 55.84 211 VAL A CA 1
ATOM 1698 C C . VAL A 1 211 ? 16.277 12.710 -2.717 1.00 55.84 211 VAL A C 1
ATOM 1700 O O . VAL A 1 211 ? 16.679 11.819 -3.462 1.00 55.84 211 VAL A O 1
ATOM 1703 N N . MET A 1 212 ? 15.222 12.571 -1.917 1.00 68.75 212 MET A N 1
ATOM 1704 C CA . MET A 1 212 ? 14.464 11.346 -1.645 1.00 68.75 212 MET A CA 1
ATOM 1705 C C . MET A 1 212 ? 13.496 10.996 -2.788 1.00 68.75 212 MET A C 1
ATOM 1707 O O . MET A 1 212 ? 12.329 10.744 -2.526 1.00 68.75 212 MET A O 1
ATOM 1711 N N . SER A 1 213 ? 13.923 11.031 -4.055 1.00 80.81 213 SER A N 1
ATOM 1712 C CA . SER A 1 213 ? 13.040 10.739 -5.197 1.00 80.81 213 SER A CA 1
ATOM 1713 C C . SER A 1 213 ? 13.491 9.489 -5.959 1.00 80.81 213 SER A C 1
ATOM 1715 O O . SER A 1 213 ? 14.689 9.350 -6.224 1.00 80.81 213 SER A O 1
ATOM 1717 N N . PRO A 1 214 ? 12.566 8.610 -6.396 1.00 85.00 214 PRO A N 1
ATOM 1718 C CA . PRO A 1 214 ? 12.900 7.452 -7.229 1.00 85.00 214 PRO A CA 1
ATOM 1719 C C . PRO A 1 214 ? 13.656 7.812 -8.523 1.00 85.00 214 PRO A C 1
ATOM 1721 O O . PRO A 1 214 ? 14.483 7.034 -8.998 1.00 85.00 214 PRO A O 1
ATOM 1724 N N . GLU A 1 215 ? 13.445 9.017 -9.066 1.00 86.25 215 GLU A N 1
ATOM 1725 C CA . GLU A 1 215 ? 14.143 9.503 -10.266 1.00 86.25 215 GLU A CA 1
ATOM 1726 C C . GLU A 1 215 ? 15.642 9.748 -10.035 1.00 86.25 215 GLU A C 1
ATOM 1728 O O . GLU A 1 215 ? 16.442 9.574 -10.954 1.00 86.25 215 GLU A O 1
ATOM 1733 N N . ALA A 1 216 ? 16.041 10.093 -8.807 1.00 82.25 216 ALA A N 1
ATOM 1734 C CA . ALA A 1 216 ? 17.450 10.264 -8.455 1.00 82.25 216 ALA A CA 1
ATOM 1735 C C . ALA A 1 216 ? 18.207 8.926 -8.434 1.00 82.25 216 ALA A C 1
ATOM 1737 O O . ALA A 1 216 ? 19.409 8.893 -8.690 1.00 82.25 216 ALA A O 1
ATOM 1738 N N . ILE A 1 217 ? 17.500 7.828 -8.152 1.00 84.00 217 ILE A N 1
ATOM 1739 C CA . ILE A 1 217 ? 18.056 6.471 -8.097 1.00 84.00 217 ILE A CA 1
ATOM 1740 C C . ILE A 1 217 ? 18.216 5.921 -9.508 1.00 84.00 217 ILE A C 1
ATOM 1742 O O . ILE A 1 217 ? 19.280 5.436 -9.890 1.00 84.00 217 ILE A O 1
ATOM 1746 N N . ARG A 1 218 ? 17.145 6.021 -10.297 1.00 85.44 218 ARG A N 1
ATOM 1747 C CA . ARG A 1 218 ? 17.090 5.479 -11.650 1.00 85.44 218 ARG A CA 1
ATOM 1748 C C . ARG A 1 218 ? 16.651 6.579 -12.615 1.00 85.44 218 ARG A C 1
ATOM 1750 O O . ARG A 1 218 ? 15.465 6.674 -12.934 1.00 85.44 218 ARG A O 1
ATOM 1757 N N . PRO A 1 219 ? 17.580 7.420 -13.096 1.00 87.81 219 PRO A N 1
ATOM 1758 C CA . PRO A 1 219 ? 17.230 8.486 -14.020 1.00 87.81 219 PRO A CA 1
ATOM 1759 C C . PRO A 1 219 ? 16.715 7.908 -15.339 1.00 87.81 219 PRO A C 1
ATOM 1761 O O . PRO A 1 219 ? 17.197 6.879 -15.822 1.00 87.81 219 PRO A O 1
ATOM 1764 N N . PHE A 1 220 ? 15.750 8.594 -15.947 1.00 86.88 220 PHE A N 1
ATOM 1765 C CA . PHE A 1 220 ? 15.256 8.212 -17.265 1.00 86.88 220 PHE A CA 1
ATOM 1766 C C . PHE A 1 220 ? 16.350 8.363 -18.327 1.00 86.88 220 PHE A C 1
ATOM 1768 O O . PHE A 1 220 ? 17.157 9.300 -18.255 1.00 86.88 220 PHE A O 1
ATOM 1775 N N . PRO A 1 221 ? 16.383 7.476 -19.337 1.00 85.12 221 PRO A N 1
ATOM 1776 C CA . PRO A 1 221 ? 17.332 7.596 -20.431 1.00 85.12 221 PRO A CA 1
ATOM 1777 C C . PRO A 1 221 ? 17.127 8.929 -21.149 1.00 85.12 221 PRO A C 1
ATOM 1779 O O . PRO A 1 221 ? 16.037 9.249 -21.624 1.00 85.12 221 PRO A O 1
ATOM 1782 N N . LYS A 1 222 ? 18.199 9.715 -21.237 1.00 84.88 222 LYS A N 1
ATOM 1783 C CA . LYS A 1 222 ? 18.213 10.968 -21.994 1.00 84.88 222 LYS A CA 1
ATOM 1784 C C . LYS A 1 222 ? 18.784 10.707 -23.378 1.00 84.88 222 LYS A C 1
ATOM 1786 O O . LYS A 1 222 ? 19.731 9.936 -23.532 1.00 84.88 222 LYS A O 1
ATOM 1791 N N . ALA A 1 223 ? 18.213 11.363 -24.385 1.00 79.31 223 ALA A N 1
ATOM 1792 C CA . ALA A 1 223 ? 18.748 11.285 -25.735 1.00 79.31 223 ALA A CA 1
ATOM 1793 C C . ALA A 1 223 ? 20.214 11.764 -25.736 1.00 79.31 223 ALA A C 1
ATOM 1795 O O . ALA A 1 223 ? 20.505 12.811 -25.146 1.00 79.31 223 ALA A O 1
ATOM 1796 N N . PRO A 1 224 ? 21.140 11.034 -26.385 1.00 82.94 224 PRO A N 1
ATOM 1797 C CA . PRO A 1 224 ? 22.511 11.500 -26.518 1.00 82.94 224 PRO A CA 1
ATOM 1798 C C . PRO A 1 224 ? 22.542 12.837 -27.273 1.00 82.94 224 PRO A C 1
ATOM 1800 O O . PRO A 1 224 ? 21.626 13.125 -28.058 1.00 82.94 224 PRO A O 1
ATOM 1803 N N . PRO A 1 225 ? 23.597 13.653 -27.086 1.00 88.38 225 PRO A N 1
ATOM 1804 C CA . PRO A 1 225 ? 23.761 14.871 -27.865 1.00 88.38 225 PRO A CA 1
ATOM 1805 C C . PRO A 1 225 ? 23.668 14.536 -29.355 1.00 88.38 225 PRO A C 1
ATOM 1807 O O . PRO A 1 225 ? 24.273 13.570 -29.835 1.00 88.38 225 PRO A O 1
ATOM 1810 N N . ARG A 1 226 ? 22.871 15.320 -30.094 1.00 82.56 226 ARG A N 1
ATOM 1811 C CA . ARG A 1 226 ? 22.721 15.131 -31.539 1.00 82.56 226 ARG A CA 1
ATOM 1812 C C . ARG A 1 226 ? 24.105 15.198 -32.167 1.00 82.56 226 ARG A C 1
ATOM 1814 O O . ARG A 1 226 ? 24.809 16.190 -31.996 1.00 82.56 226 ARG A O 1
ATOM 1821 N N . LYS A 1 227 ? 24.482 14.164 -32.922 1.00 80.44 227 LYS A N 1
ATOM 1822 C CA . LYS A 1 227 ? 25.704 14.208 -33.723 1.00 80.44 227 LYS A CA 1
ATOM 1823 C C . LYS A 1 227 ? 25.562 15.365 -34.709 1.00 80.44 227 LYS A C 1
ATOM 1825 O O . LYS A 1 227 ? 24.785 15.287 -35.658 1.00 80.44 227 LYS A O 1
ATOM 1830 N N . ASN A 1 228 ? 26.327 16.426 -34.504 1.00 71.38 228 ASN A N 1
ATOM 1831 C CA . ASN A 1 228 ? 26.578 17.484 -35.473 1.00 71.38 228 ASN A CA 1
ATOM 1832 C C . ASN A 1 228 ? 27.498 16.940 -36.571 1.00 71.38 228 ASN A C 1
ATOM 1834 O O . ASN A 1 228 ? 28.586 17.456 -36.813 1.00 71.38 228 ASN A O 1
ATOM 1838 N N . ASN A 1 229 ? 27.059 15.877 -37.250 1.00 64.25 229 ASN A N 1
ATOM 1839 C CA . ASN A 1 229 ? 27.749 15.353 -38.416 1.00 64.25 229 ASN A CA 1
ATOM 1840 C C . ASN A 1 229 ? 27.407 16.234 -39.623 1.00 64.25 229 ASN A C 1
ATOM 1842 O O . ASN A 1 229 ? 26.861 15.786 -40.627 1.00 64.25 229 ASN A O 1
ATOM 1846 N N . THR A 1 230 ? 27.723 17.523 -39.510 1.00 60.69 230 THR A N 1
ATOM 1847 C CA . THR A 1 230 ? 27.801 18.438 -40.639 1.00 60.69 230 THR A CA 1
ATOM 1848 C C . THR A 1 230 ? 29.115 18.146 -41.350 1.00 60.69 230 THR A C 1
ATOM 1850 O O . THR A 1 230 ? 29.984 19.009 -41.479 1.00 60.69 230 THR A O 1
ATOM 1853 N N . THR A 1 231 ? 29.285 16.920 -41.858 1.00 59.94 231 THR A N 1
ATOM 1854 C CA . THR A 1 231 ? 30.083 16.809 -43.072 1.00 59.94 231 THR A CA 1
ATOM 1855 C C . THR A 1 231 ? 29.379 17.726 -44.050 1.00 59.94 231 THR A C 1
ATOM 1857 O O . THR A 1 231 ? 28.184 17.598 -44.318 1.00 59.94 231 THR A O 1
ATOM 1860 N N . ARG A 1 232 ? 30.095 18.775 -44.445 1.00 60.94 232 ARG A N 1
ATOM 1861 C CA . ARG A 1 232 ? 29.632 19.859 -45.301 1.00 60.94 232 ARG A CA 1
ATOM 1862 C C . ARG A 1 232 ? 29.429 19.289 -46.710 1.00 60.94 232 ARG A C 1
ATOM 1864 O O . ARG A 1 232 ? 30.105 19.696 -47.650 1.00 60.94 232 ARG A O 1
ATOM 1871 N N . ASN A 1 233 ? 28.538 18.309 -46.857 1.00 61.75 233 ASN A N 1
ATOM 1872 C CA . ASN A 1 233 ? 28.065 17.812 -48.130 1.00 61.75 233 ASN A CA 1
ATOM 1873 C C . ASN A 1 233 ? 27.355 18.997 -48.760 1.00 61.75 233 ASN A C 1
ATOM 1875 O O . ASN A 1 233 ? 26.244 19.366 -48.377 1.00 61.75 233 ASN A O 1
ATOM 1879 N N . ARG A 1 234 ? 28.078 19.675 -49.656 1.00 64.31 234 ARG A N 1
ATOM 1880 C CA . ARG A 1 234 ? 27.545 20.775 -50.450 1.00 64.31 234 ARG A CA 1
ATOM 1881 C C . ARG A 1 234 ? 26.226 20.289 -51.034 1.00 64.31 234 ARG A C 1
ATOM 1883 O O . ARG A 1 234 ? 26.227 19.312 -51.779 1.00 64.31 234 ARG A O 1
ATOM 1890 N N . LYS A 1 235 ? 25.120 20.946 -50.670 1.00 69.50 235 LYS A N 1
ATOM 1891 C CA . LYS A 1 235 ? 23.804 20.652 -51.241 1.00 69.50 235 LYS A CA 1
ATOM 1892 C C . LYS A 1 235 ? 23.959 20.675 -52.763 1.00 69.50 235 LYS A C 1
ATOM 1894 O O . LYS A 1 235 ? 24.349 21.699 -53.329 1.00 69.50 235 LYS A O 1
ATOM 1899 N N . GLY A 1 236 ? 23.748 19.531 -53.411 1.00 68.94 236 GLY A N 1
ATOM 1900 C CA . GLY A 1 236 ? 23.768 19.450 -54.865 1.00 68.94 236 GLY A CA 1
ATOM 1901 C C . GLY A 1 236 ? 22.675 20.365 -55.402 1.00 68.94 236 GLY A C 1
ATOM 1902 O O . GLY A 1 236 ? 21.523 20.260 -54.996 1.00 68.94 236 GLY A O 1
ATOM 1903 N N . LYS A 1 237 ? 23.031 21.311 -56.267 1.00 69.19 237 LYS A N 1
ATOM 1904 C CA . LYS A 1 237 ? 22.037 22.160 -56.926 1.00 69.19 237 LYS A CA 1
ATOM 1905 C C . LYS A 1 237 ? 21.338 21.328 -58.026 1.00 69.19 237 LYS A C 1
ATOM 1907 O O . LYS A 1 237 ? 22.011 20.536 -58.685 1.00 69.19 237 LYS A O 1
ATOM 1912 N N . THR A 1 238 ? 20.048 21.559 -58.284 1.00 69.44 238 THR A N 1
ATOM 1913 C CA . THR A 1 238 ? 19.250 20.880 -59.333 1.00 69.44 238 THR A CA 1
ATOM 1914 C C . THR A 1 238 ? 19.945 20.889 -60.707 1.00 69.44 238 THR A C 1
ATOM 1916 O O . THR A 1 238 ? 20.618 21.861 -61.074 1.00 69.44 238 THR A O 1
ATOM 1919 N N . ARG A 1 239 ? 19.853 19.770 -61.437 1.00 61.84 239 ARG A N 1
ATOM 1920 C CA . ARG A 1 239 ? 20.589 19.486 -62.681 1.00 61.84 239 ARG A CA 1
ATOM 1921 C C . ARG A 1 239 ? 19.609 19.433 -63.851 1.00 61.84 239 ARG A C 1
ATOM 1923 O O . ARG A 1 239 ? 18.821 18.501 -63.928 1.00 61.84 239 ARG A O 1
ATOM 1930 N N . VAL A 1 240 ? 19.707 20.388 -64.770 1.00 60.84 240 VAL A N 1
ATOM 1931 C CA . VAL A 1 240 ? 19.085 20.299 -66.098 1.00 60.84 240 VAL A CA 1
ATOM 1932 C C . VAL A 1 240 ? 20.206 19.943 -67.073 1.00 60.84 240 VAL A C 1
ATOM 1934 O O . VAL A 1 240 ? 21.158 20.707 -67.226 1.00 60.84 240 VAL A O 1
ATOM 1937 N N . LEU A 1 241 ? 20.152 18.730 -67.633 1.00 60.69 241 LEU A N 1
ATOM 1938 C CA . LEU A 1 241 ? 21.234 18.106 -68.417 1.00 60.69 241 LEU A CA 1
ATOM 1939 C C . LEU A 1 241 ? 21.305 18.615 -69.869 1.00 60.69 241 LEU A C 1
ATOM 1941 O O . LEU A 1 241 ? 22.133 18.171 -70.654 1.00 60.69 241 LEU A O 1
ATOM 1945 N N . THR A 1 242 ? 20.446 19.559 -70.226 1.00 61.34 242 THR A N 1
ATOM 1946 C CA . THR A 1 242 ? 20.256 20.042 -71.590 1.00 61.34 242 THR A CA 1
ATOM 1947 C C . THR A 1 242 ? 20.630 21.519 -71.667 1.00 61.34 242 THR A C 1
ATOM 1949 O O . THR A 1 242 ? 19.785 22.333 -71.990 1.00 61.34 242 THR A O 1
ATOM 1952 N N . TYR A 1 243 ? 21.886 21.867 -71.366 1.00 60.97 243 TYR A N 1
ATOM 1953 C CA . TYR A 1 243 ? 22.461 23.226 -71.467 1.00 60.97 243 TYR A CA 1
ATOM 1954 C C . TYR A 1 243 ? 22.238 24.149 -70.253 1.00 60.97 243 TYR A C 1
ATOM 1956 O O . TYR A 1 243 ? 21.277 24.901 -70.167 1.00 60.97 243 TYR A O 1
ATOM 1964 N N . THR A 1 244 ? 23.202 24.147 -69.324 1.00 64.81 244 THR A N 1
ATOM 1965 C CA . THR A 1 244 ? 23.452 25.259 -68.387 1.00 64.81 244 THR A CA 1
ATOM 1966 C C . THR A 1 244 ? 24.961 25.367 -68.100 1.00 64.81 244 THR A C 1
ATOM 1968 O O . THR A 1 244 ? 25.646 24.339 -68.155 1.00 64.81 244 THR A O 1
ATOM 1971 N N . PRO A 1 245 ? 25.485 26.552 -67.709 1.00 62.69 245 PRO A N 1
ATOM 1972 C CA . PRO A 1 245 ? 26.886 26.784 -67.277 1.00 62.69 245 PRO A CA 1
ATOM 1973 C C . PRO A 1 245 ? 27.393 25.820 -66.184 1.00 62.69 245 PRO A C 1
ATOM 1975 O O . PRO A 1 245 ? 28.583 25.688 -65.918 1.00 62.69 245 PRO A O 1
ATOM 1978 N N . LYS A 1 246 ? 26.479 25.066 -65.577 1.00 60.69 246 LYS A N 1
ATOM 1979 C CA . LYS A 1 246 ? 26.748 24.001 -64.616 1.00 60.69 246 LYS A CA 1
ATOM 1980 C C . LYS A 1 246 ? 27.496 22.802 -65.183 1.00 60.69 246 LYS A C 1
ATOM 1982 O O . LYS A 1 246 ? 28.181 22.122 -64.426 1.00 60.69 246 LYS A O 1
ATOM 1987 N N . LYS A 1 247 ? 27.317 22.491 -66.472 1.00 66.94 247 LYS A N 1
ATOM 1988 C CA . LYS A 1 247 ? 28.023 21.375 -67.119 1.00 66.94 247 LYS A CA 1
ATOM 1989 C C . LYS A 1 247 ? 29.529 21.653 -67.150 1.00 66.94 247 LYS A C 1
ATOM 1991 O O . LYS A 1 247 ? 30.310 20.802 -66.741 1.00 66.94 247 LYS A O 1
ATOM 1996 N N . GLU A 1 248 ? 29.903 22.873 -67.519 1.00 70.00 248 GLU A N 1
ATOM 1997 C CA . GLU A 1 248 ? 31.294 23.330 -67.578 1.00 70.00 248 GLU A CA 1
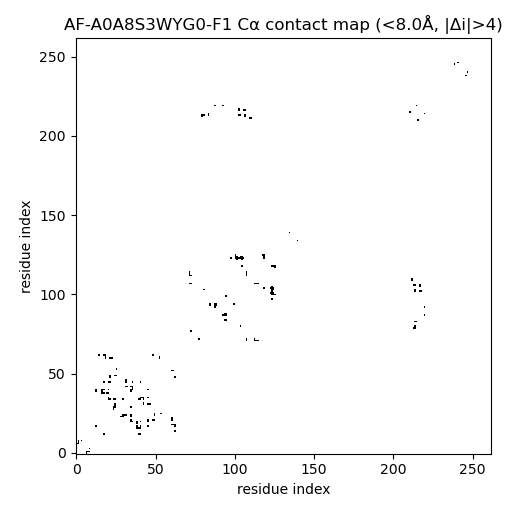ATOM 1998 C C . GLU A 1 248 ? 31.929 23.418 -66.179 1.00 70.00 248 GLU A C 1
ATOM 2000 O O . GLU A 1 248 ? 33.036 22.924 -65.958 1.00 70.00 248 GLU A O 1
ATOM 2005 N N . GLU A 1 249 ? 31.189 23.920 -65.179 1.00 73.56 249 GLU A N 1
ATOM 2006 C CA . GLU A 1 249 ? 31.628 23.880 -63.774 1.00 73.56 249 GLU A CA 1
ATOM 2007 C C . GLU A 1 249 ? 31.915 22.447 -63.283 1.00 73.56 249 GLU A C 1
ATOM 2009 O O . GLU A 1 249 ? 32.845 22.229 -62.501 1.00 73.56 249 GLU A O 1
ATOM 2014 N N . LEU A 1 250 ? 31.122 21.460 -63.720 1.00 69.81 250 LEU A N 1
ATOM 2015 C CA . LEU A 1 250 ? 31.280 20.057 -63.330 1.00 69.81 250 LEU A CA 1
ATOM 2016 C C . LEU A 1 250 ? 32.479 19.394 -64.009 1.00 69.81 250 LEU A C 1
ATOM 2018 O O . LEU A 1 250 ? 33.209 18.666 -63.335 1.00 69.81 250 LEU A O 1
ATOM 2022 N N . GLU A 1 251 ? 32.712 19.665 -65.292 1.00 77.06 251 GLU A N 1
ATOM 2023 C CA . GLU A 1 251 ? 33.888 19.174 -66.021 1.00 77.06 251 GLU A CA 1
ATOM 2024 C C . GLU A 1 251 ? 35.184 19.743 -65.420 1.00 77.06 251 GLU A C 1
ATOM 2026 O O . GLU A 1 251 ? 36.111 18.989 -65.116 1.00 77.06 251 GLU A O 1
ATOM 2031 N N . LEU A 1 252 ? 35.217 21.043 -65.101 1.00 78.38 252 LEU A N 1
ATOM 2032 C CA . LEU A 1 252 ? 36.349 21.667 -64.403 1.00 78.38 252 LEU A CA 1
ATOM 2033 C C . LEU A 1 252 ? 36.578 21.077 -63.005 1.00 78.38 252 LEU A C 1
ATOM 2035 O O . LEU A 1 252 ? 37.723 20.903 -62.576 1.00 78.38 252 LEU A O 1
ATOM 2039 N N . LEU A 1 253 ? 35.508 20.775 -62.267 1.00 77.62 253 LEU A N 1
ATOM 2040 C CA . LEU A 1 253 ? 35.608 20.125 -60.960 1.00 77.62 253 LEU A CA 1
ATOM 2041 C C . LEU A 1 253 ? 36.113 18.682 -61.067 1.00 77.62 253 LEU A C 1
ATOM 2043 O O . LEU A 1 253 ? 36.901 18.269 -60.214 1.00 77.62 253 LEU A O 1
ATOM 2047 N N . ALA A 1 254 ? 35.691 17.931 -62.086 1.00 79.88 254 ALA A N 1
ATOM 2048 C CA . ALA A 1 254 ? 36.177 16.579 -62.352 1.00 79.88 254 ALA A CA 1
ATOM 2049 C C . ALA A 1 254 ? 37.676 16.596 -62.684 1.00 79.88 254 ALA A C 1
ATOM 2051 O O . ALA A 1 254 ? 38.453 15.926 -62.005 1.00 79.88 254 ALA A O 1
ATOM 2052 N N . ALA A 1 255 ? 38.104 17.474 -63.595 1.00 81.19 255 ALA A N 1
ATOM 2053 C CA . ALA A 1 255 ? 39.512 17.646 -63.950 1.00 81.19 255 ALA A CA 1
ATOM 2054 C C . ALA A 1 255 ? 40.379 18.077 -62.749 1.00 81.19 255 ALA A C 1
ATOM 2056 O O . ALA A 1 255 ? 41.500 17.601 -62.574 1.00 81.19 255 ALA A O 1
ATOM 2057 N N . LYS A 1 256 ? 39.872 18.956 -61.868 1.00 79.88 256 LYS A N 1
ATOM 2058 C CA . LYS A 1 256 ? 40.573 19.349 -60.628 1.00 79.88 256 LYS A CA 1
ATOM 2059 C C . LYS A 1 256 ? 40.695 18.207 -59.617 1.00 79.88 256 LYS A C 1
ATOM 2061 O O . LYS A 1 256 ? 41.672 18.177 -58.873 1.00 79.88 256 LYS A O 1
ATOM 2066 N N . LYS A 1 257 ? 39.717 17.298 -59.551 1.00 75.81 257 LYS A N 1
ATOM 2067 C CA . LYS A 1 257 ? 39.801 16.098 -58.703 1.00 75.81 257 LYS A CA 1
ATOM 2068 C C . LYS A 1 257 ? 40.820 15.104 -59.249 1.00 75.81 257 LYS A C 1
ATOM 2070 O O . LYS A 1 257 ? 41.615 14.591 -58.475 1.00 75.81 257 LYS A O 1
ATOM 2075 N N . GLU A 1 258 ? 40.840 14.897 -60.559 1.00 76.00 258 GLU A N 1
ATOM 2076 C CA . GLU A 1 258 ? 41.779 13.989 -61.223 1.00 76.00 258 GLU A CA 1
ATOM 2077 C C . GLU A 1 258 ? 43.233 14.463 -61.066 1.00 76.00 258 GLU A C 1
ATOM 2079 O O . GLU A 1 258 ? 44.110 13.680 -60.710 1.00 76.00 258 GLU A O 1
ATOM 2084 N N . LYS A 1 259 ? 43.471 15.778 -61.172 1.00 72.25 259 LYS A N 1
ATOM 2085 C CA . LYS A 1 259 ? 44.774 16.407 -60.879 1.00 72.25 259 LYS A CA 1
ATOM 2086 C C . LYS A 1 259 ? 45.211 16.333 -59.413 1.00 72.25 259 LYS A C 1
ATOM 2088 O O . LYS A 1 259 ? 46.384 16.519 -59.143 1.00 72.25 259 LYS A O 1
ATOM 2093 N N . ARG A 1 260 ? 44.284 16.132 -58.471 1.00 64.88 260 ARG A N 1
ATOM 2094 C CA . ARG A 1 260 ? 44.587 15.956 -57.036 1.00 64.88 260 ARG A CA 1
ATOM 2095 C C . ARG A 1 260 ? 44.838 14.496 -56.651 1.00 64.88 260 ARG A C 1
ATOM 2097 O O . ARG A 1 260 ? 45.221 14.245 -55.516 1.00 64.88 260 ARG A O 1
ATOM 2104 N N . SER A 1 261 ? 44.532 13.561 -57.550 1.00 60.16 261 SER A N 1
ATOM 2105 C CA . SER A 1 261 ? 44.659 12.116 -57.341 1.00 60.16 261 SER A CA 1
ATOM 2106 C C . SER A 1 261 ? 45.924 11.521 -57.972 1.00 60.16 261 SER A C 1
ATOM 2108 O O . SER A 1 261 ? 46.201 10.346 -57.740 1.00 60.16 261 SER A O 1
ATOM 2110 N N . LYS A 1 262 ? 46.645 12.299 -58.783 1.00 48.03 262 LYS A N 1
ATOM 2111 C CA . LYS A 1 262 ? 48.025 12.030 -59.203 1.00 48.03 262 LYS A CA 1
ATOM 2112 C C . LYS A 1 262 ? 48.969 12.792 -58.288 1.00 48.03 262 LYS A C 1
ATOM 2114 O O . LYS A 1 262 ? 50.064 12.254 -58.039 1.00 48.03 262 LYS A O 1
#

Solvent-accessible surface area (backbone atoms only — not comparable to full-atom values): 17839 Å² total; per-residue (Å²): 133,57,92,40,94,83,54,60,77,79,78,82,74,56,69,66,40,50,36,52,36,32,49,39,37,72,73,65,76,39,53,64,65,56,30,19,64,78,48,70,38,64,47,70,58,45,55,53,50,42,65,71,46,64,82,50,86,82,63,76,75,83,81,74,76,80,77,59,82,76,56,63,65,54,74,71,54,49,47,46,52,49,51,50,51,55,52,28,45,76,69,75,50,67,75,52,71,72,56,49,24,29,49,51,33,55,45,38,60,74,69,65,51,75,70,66,73,66,28,73,78,66,61,22,50,74,77,77,77,78,61,83,73,74,57,55,74,75,73,70,47,72,77,58,93,72,76,61,79,81,76,61,91,85,68,81,78,82,82,84,77,92,75,85,86,84,82,89,80,93,76,91,80,85,86,87,80,90,80,90,83,83,89,82,85,82,88,80,92,77,92,74,85,78,80,75,90,78,80,76,84,70,81,83,85,55,103,83,66,79,75,90,45,62,55,75,78,59,64,77,89,71,82,73,81,77,79,82,75,70,70,80,70,72,79,80,74,90,83,69,93,81,83,51,79,63,58,59,57,47,53,54,50,50,53,54,50,56,67,70,74,110

InterPro domains:
  IPR007889 DNA binding HTH domain, Psq-type [PF05225] (20-55)

Mean predicted aligned error: 20.2 Å

pLDDT: mean 71.31, std 19.8, range [29.7, 95.44]

Organism: Parnassius apollo (NCBI:txid110799)

Foldseek 3Di:
DQPDPVSDDDDDADPVLLQVLLVCVLVVVDDLVRSCVVSVHDSVSSVVQNVVCNVVNDDRRDDDPPPCPQPFDDPVLVVLLVVVQVVCVVVVNHADPQRSQLLVLVLSVVVVTDHDPVCVVVSGHDDPDDPVPPDPVVNVPDPPPPPPPPPPVPDPPDPDDDDDDDDDDDDDDDDDDDDDDDDDDDDDDDDDDDDDPPPPPPDDDDPPDDPSGSCSVPPDDDDDPPPPPPPVPPPDDDDDPPDDCVVVVVVVVVVVVVVVVD

Secondary structure (DSSP, 8-state):
--SSTT-PPPPPPPHHHHHHHHHHHHTTSS-HHHHHHHTT--HHHHHHHHHHHTTS-SS------GGGGG--S-HHHHHHHHHHHHHHHHTT----HHHHHHHHHHHHHHTT----THHHHHTS---S---TTSS-HHHHS---TT------TT--------------------------------------PPPP----------TT-----HHHHSPPPPPPPP---------PPP--SSS-THHHHHHHHHHHHHTTT-

Nearest PDB structures (f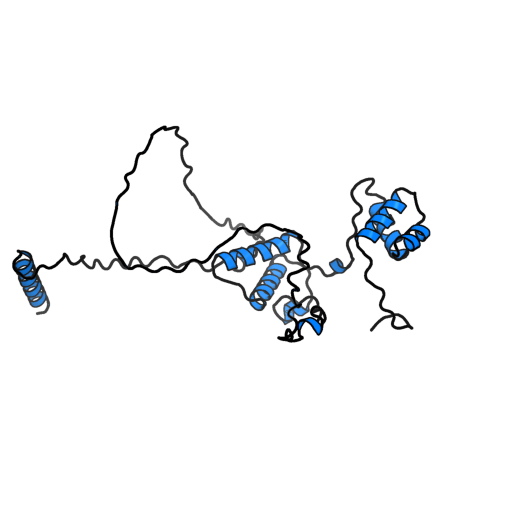oldseek):
  1pdn-assembly1_C  TM=4.599E-01  e=2.375E-01  Drosophila melanogaster
  6pax-assembly1_A  TM=5.124E-01  e=5.972E-01  Homo sapiens
  1mdm-assembly1_A  TM=3.429E-01  e=2.516E-01  Homo sapiens
  6exn-assembly1_O  TM=2.302E-01  e=2.523E+00  Saccharomyces cerevisiae S288C

Radius of gyration: 35.53 Å; Cα contacts (8 Å, |Δi|>4): 117; chains: 1; bounding box: 87×69×96 Å